Protein AF-0000000079036113 (afdb_homodimer)

Foldseek 3Di:
DDPDDDDDDDDDDDDDPVVVVVVVVQQPWDWDWDDFPNDTKIWTWGWDADPPQQKIKTWTDDMPCVVFFVTKIKMWTWDADPVGDIDIDIDMDTHTPDPPRDDVVRVSVVVVVVVVVVVVVVVVD/DDPDDDDDDDDDDDDDPVVVVVVVVQQPWDWDWDDFPNDTKIWTWGWDADPVQQKTKTWTDDMPCVVFFVTKIKMWTWDADPVRDIDIDIDMDTHTPDPPRDDVVRVSVVVVVVVVVVVVVVVVD

Solvent-accessible surface area (backbone atoms only — not comparable to full-atom values): 13406 Å² total; per-residue (Å²): 132,81,46,60,51,73,52,74,51,76,42,85,40,83,43,62,24,64,58,55,46,53,48,60,64,48,51,34,26,30,61,41,81,46,76,53,94,91,42,73,38,46,39,31,21,38,54,42,81,36,80,89,68,33,28,43,35,35,40,53,75,46,45,59,66,56,82,45,22,76,39,46,32,43,32,44,28,33,40,65,46,95,88,72,46,19,36,34,41,40,34,35,40,37,25,41,69,45,85,85,47,74,77,68,56,67,57,50,48,51,52,52,48,50,53,50,51,48,32,54,50,54,64,72,97,132,80,45,60,51,72,52,72,50,76,42,86,41,83,44,63,24,64,58,55,47,52,49,59,64,48,50,33,25,31,59,41,82,46,73,53,95,91,40,74,38,45,39,32,20,38,55,44,79,37,78,89,67,33,27,42,36,34,41,54,74,46,46,59,63,55,81,45,23,74,39,46,31,42,32,44,27,33,39,64,46,94,88,72,48,20,36,34,41,39,35,37,40,36,25,40,70,45,86,84,48,74,79,69,56,66,57,50,50,51,52,52,49,50,53,50,52,49,34,54,49,54,65,72,97

Sequence (250 aa):
MVLQGKVEAEVKITAPADKFYNLLKSQAYQIWNYAVEGEVGTFKEKVELDDVNKAIILKGLEGEVFQYYKSFKPIFQFTQTDDGRSIAKVSNEYEKLSEEVADPNKYLRLMTNIVKDLDAYFIKAMVLQGKVEAEVKITAPADKFYNLLKSQAYQIWNYAVEGEVGTFKEKVELDDVNKAIILKGLEGEVFQYYKSFKPIFQFTQTDDGRSIAKVSNEYEKLSEEVADPNKYLRLMTNIVKDLDAYFIKA

InterPro domains:
  IPR000916 Bet v I/Major latex protein [PF00407] (30-124)
  IPR000916 Bet v I/Major latex protein [SM01037] (2-125)
  IPR023393 START-like domain superfamily [G3DSA:3.30.530.20] (2-125)
  IPR052006 Major Latex-like [PTHR31338] (29-124)

Radius of gyration: 20.57 Å; Cα contacts (8 Å, |Δi|>4): 533; chains: 2; bounding box: 49×59×51 Å

pLDDT: mean 84.43, std 11.5, range [53.78, 97.38]

Secondary structure (DSSP, 8-state):
---EEEEEEEEEESS-HHHHHHHHHHT-EEEEEEEETTEEEEEEEEEEEETTTTEEEEEEEEEGGGGTEEEEEEEEEEEE-TTS-EEEEEEEEEEESSTTSPPSHHHHHHHHHHHHHHHHHHHH-/---EEEEEEEEEESS-HHHHHHHHHHT-EEEEEEEETTEEEEEEEEEEEETTTTEEEEEEEEEGGGGTEEEEEEEEEEEE-TTS-EEEEEEEEEEESSTTSPPSHHHHHHHHHHHHHHHHHHHH-

Organism: Rubus argutus (NCBI:txid59490)

Structure (mmCIF, N/CA/C/O backbone):
data_AF-0000000079036113-model_v1
#
loop_
_entity.id
_entity.type
_entity.pdbx_description
1 polymer 'Bet v I/Major latex protein domain-containing protein'
#
loop_
_atom_site.group_PDB
_atom_site.id
_atom_site.type_symbol
_atom_site.label_atom_id
_atom_site.label_alt_id
_atom_site.label_comp_id
_atom_site.label_asym_id
_atom_site.label_entity_id
_atom_site.label_seq_id
_atom_site.pdbx_PDB_ins_code
_atom_site.Cartn_x
_atom_site.Cartn_y
_atom_site.Cartn_z
_atom_site.occupancy
_atom_site.B_iso_or_equiv
_atom_site.auth_seq_id
_atom_site.auth_comp_id
_atom_site.auth_asym_id
_atom_site.auth_atom_id
_atom_site.pdbx_PDB_model_num
ATOM 1 N N . MET A 1 1 ? -12.016 24.656 22.5 1 61.34 1 MET A N 1
ATOM 2 C CA . MET A 1 1 ? -10.75 24.625 21.766 1 61.34 1 MET A CA 1
ATOM 3 C C . MET A 1 1 ? -10.828 23.656 20.594 1 61.34 1 MET A C 1
ATOM 5 O O . MET A 1 1 ? -11.664 22.75 20.594 1 61.34 1 MET A O 1
ATOM 9 N N . VAL A 1 2 ? -10.297 24.031 19.359 1 80.44 2 VAL A N 1
ATOM 10 C CA . VAL A 1 2 ? -10.594 23.328 18.109 1 80.44 2 VAL A CA 1
ATOM 11 C C . VAL A 1 2 ? -9.828 22 18.062 1 80.44 2 VAL A C 1
ATOM 13 O O . VAL A 1 2 ? -8.633 21.953 18.375 1 80.44 2 VAL A O 1
ATOM 16 N N . LEU A 1 3 ? -10.531 20.969 18.031 1 92.5 3 LEU A N 1
ATOM 17 C CA . LEU A 1 3 ? -9.992 19.609 18.047 1 92.5 3 LEU A CA 1
ATOM 18 C C . LEU A 1 3 ? -9.336 19.266 16.719 1 92.5 3 LEU A C 1
ATOM 20 O O . LEU A 1 3 ? -8.477 18.391 16.656 1 92.5 3 LEU A O 1
ATOM 24 N N . GLN A 1 4 ? -9.758 19.906 15.719 1 93.69 4 GLN A N 1
ATOM 25 C CA . GLN A 1 4 ? -9.172 19.656 14.406 1 93.69 4 GLN A CA 1
ATOM 26 C C . GLN A 1 4 ? -8.023 20.609 14.117 1 93.69 4 GLN A C 1
ATOM 28 O O . GLN A 1 4 ? -8.07 21.781 14.5 1 93.69 4 GLN A O 1
ATOM 33 N N . GLY A 1 5 ? -6.969 20.172 13.508 1 95.12 5 GLY A N 1
ATOM 34 C CA . GLY A 1 5 ? -5.84 21.031 13.164 1 95.12 5 GLY A CA 1
ATOM 35 C C . GLY A 1 5 ? -4.969 20.453 12.062 1 95.12 5 GLY A C 1
ATOM 36 O O . GLY A 1 5 ? -5.285 19.406 11.492 1 95.12 5 GLY A O 1
ATOM 37 N N . LYS A 1 6 ? -4.055 21.281 11.656 1 95.62 6 LYS A N 1
ATOM 38 C CA . LYS A 1 6 ? -3.051 20.906 10.664 1 95.62 6 LYS A CA 1
ATOM 39 C C . LYS A 1 6 ? -1.668 21.422 11.062 1 95.62 6 LYS A C 1
ATOM 4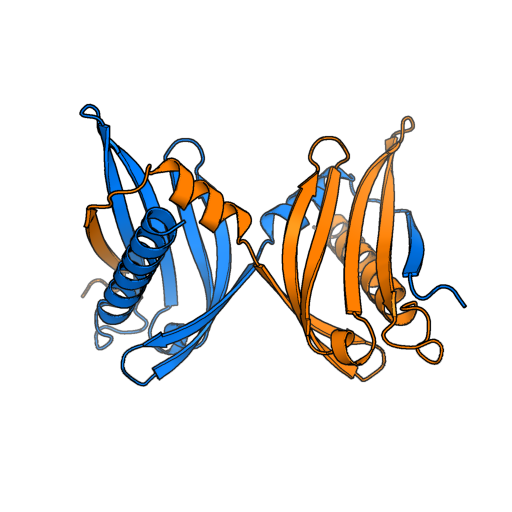1 O O . LYS A 1 6 ? -1.515 22.578 11.445 1 95.62 6 LYS A O 1
ATOM 46 N N . VAL A 1 7 ? -0.737 20.547 11.164 1 95.81 7 VAL A N 1
ATOM 47 C CA . VAL A 1 7 ? 0.662 20.938 11.312 1 95.81 7 VAL A CA 1
ATOM 48 C C . VAL A 1 7 ? 1.402 20.719 9.992 1 95.81 7 VAL A C 1
ATOM 50 O O . VAL A 1 7 ? 1.039 19.859 9.203 1 95.81 7 VAL A O 1
ATOM 53 N N . GLU A 1 8 ? 2.41 21.562 9.68 1 97.12 8 GLU A N 1
ATOM 54 C CA . GLU A 1 8 ? 3.094 21.469 8.391 1 97.12 8 GLU A CA 1
ATOM 55 C C . GLU A 1 8 ? 4.527 21.969 8.484 1 97.12 8 GLU A C 1
ATOM 57 O O . GLU A 1 8 ? 4.879 22.688 9.422 1 97.12 8 GLU A O 1
ATOM 62 N N . ALA A 1 9 ? 5.371 21.531 7.648 1 95.38 9 ALA A N 1
ATOM 63 C CA . ALA A 1 9 ? 6.762 21.953 7.5 1 95.38 9 ALA A CA 1
ATOM 64 C C . ALA A 1 9 ? 7.219 21.828 6.047 1 95.38 9 ALA A C 1
ATOM 66 O O . ALA A 1 9 ? 6.617 21.094 5.262 1 95.38 9 ALA A O 1
ATOM 67 N N . GLU A 1 10 ? 8.117 22.609 5.676 1 95.69 10 GLU A N 1
ATOM 68 C CA . GLU A 1 10 ? 8.766 22.531 4.367 1 95.69 10 GLU A CA 1
ATOM 69 C C . GLU A 1 10 ? 10.219 22.094 4.496 1 95.69 10 GLU A C 1
ATOM 71 O O . GLU A 1 10 ? 10.93 22.547 5.402 1 95.69 10 GLU A O 1
ATOM 76 N N . VAL A 1 11 ? 10.578 21.156 3.67 1 93.44 11 VAL A N 1
ATOM 77 C CA . VAL A 1 11 ? 11.945 20.641 3.662 1 93.44 11 VAL A CA 1
ATOM 78 C C . VAL A 1 11 ? 12.594 20.906 2.303 1 93.44 11 VAL A C 1
ATOM 80 O O . VAL A 1 11 ? 12.055 20.516 1.267 1 93.44 11 VAL A O 1
ATOM 83 N N . LYS A 1 12 ? 13.688 21.625 2.346 1 92.62 12 LYS A N 1
ATOM 84 C CA . LYS A 1 12 ? 14.461 21.75 1.113 1 92.62 12 LYS A CA 1
ATOM 85 C C . LYS A 1 12 ? 15.195 20.438 0.794 1 92.62 12 LYS A C 1
ATOM 87 O O . LYS A 1 12 ? 15.859 19.875 1.66 1 92.62 12 LYS A O 1
ATOM 92 N N . ILE A 1 13 ? 15 19.984 -0.409 1 93.25 13 ILE A N 1
ATOM 93 C CA . ILE A 1 13 ? 15.625 18.719 -0.799 1 93.25 13 ILE A CA 1
ATOM 94 C C . ILE A 1 13 ? 16.531 18.953 -2.004 1 93.25 13 ILE A C 1
ATOM 96 O O . ILE A 1 13 ? 16.344 19.906 -2.766 1 93.25 13 ILE A O 1
ATOM 100 N N . THR A 1 14 ? 17.516 18.141 -2.166 1 91.56 14 THR A N 1
ATOM 101 C CA . THR A 1 14 ? 18.531 18.281 -3.205 1 91.56 14 THR A CA 1
ATOM 102 C C . THR A 1 14 ? 18.172 17.422 -4.418 1 91.56 14 THR A C 1
ATOM 104 O O . THR A 1 14 ? 18.359 17.859 -5.559 1 91.56 14 THR A O 1
ATOM 107 N N . ALA A 1 15 ? 17.703 16.25 -4.207 1 87.44 15 ALA A N 1
ATOM 108 C CA . ALA A 1 15 ? 17.328 15.352 -5.297 1 87.44 15 ALA A CA 1
ATOM 109 C C . ALA A 1 15 ? 16.062 15.859 -6 1 87.44 15 ALA A C 1
ATOM 111 O O . ALA A 1 15 ? 15.281 16.609 -5.422 1 87.44 15 ALA A O 1
ATOM 112 N N . PRO A 1 16 ? 15.852 15.508 -7.238 1 91.12 16 PRO A N 1
ATOM 113 C CA . PRO A 1 16 ? 14.633 15.914 -7.949 1 91.12 16 PRO A CA 1
ATOM 114 C C . PRO A 1 16 ? 13.359 15.453 -7.246 1 91.12 16 PRO A C 1
ATOM 116 O O . PRO A 1 16 ? 13.281 14.312 -6.789 1 91.12 16 PRO A O 1
ATOM 119 N N . ALA A 1 17 ? 12.375 16.344 -7.207 1 91.31 17 ALA A N 1
ATOM 120 C CA . ALA A 1 17 ? 11.117 16.078 -6.504 1 91.31 17 ALA A CA 1
ATOM 121 C C . ALA A 1 17 ? 10.445 14.812 -7.016 1 91.31 17 ALA A C 1
ATOM 123 O O . ALA A 1 17 ? 9.875 14.055 -6.234 1 91.31 17 ALA A O 1
ATOM 124 N N . ASP A 1 18 ? 10.578 14.516 -8.25 1 86.88 18 ASP A N 1
ATOM 125 C CA . ASP A 1 18 ? 9.906 13.375 -8.867 1 86.88 18 ASP A CA 1
ATOM 126 C C . ASP A 1 18 ? 10.422 12.055 -8.297 1 86.88 18 ASP A C 1
ATOM 128 O O . ASP A 1 18 ? 9.688 11.07 -8.242 1 86.88 18 ASP A O 1
ATOM 132 N N . LYS A 1 19 ? 11.617 12.008 -7.906 1 82.62 19 LYS A N 1
ATOM 133 C CA . LYS A 1 19 ? 12.188 10.789 -7.344 1 82.62 19 LYS A CA 1
ATOM 134 C C . LYS A 1 19 ? 11.477 10.398 -6.051 1 82.62 19 LYS A C 1
ATOM 136 O O . LYS A 1 19 ? 11.211 9.219 -5.816 1 82.62 19 LYS A O 1
ATOM 141 N N . PHE A 1 20 ? 11.211 11.414 -5.25 1 85.5 20 PHE A N 1
ATOM 142 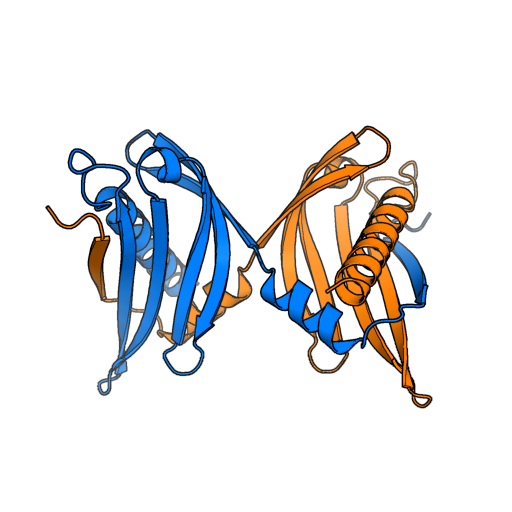C CA . PHE A 1 20 ? 10.547 11.172 -3.977 1 85.5 20 PHE A CA 1
ATOM 143 C C . PHE A 1 20 ? 9.125 10.672 -4.195 1 85.5 20 PHE A C 1
ATOM 145 O O . PHE A 1 20 ? 8.727 9.656 -3.619 1 85.5 20 PHE A O 1
ATOM 152 N N . TYR A 1 21 ? 8.398 11.359 -5.008 1 85.81 21 TYR A N 1
ATOM 153 C CA . TYR A 1 21 ? 7.012 10.992 -5.281 1 85.81 21 TYR A CA 1
ATOM 154 C C . TYR A 1 21 ? 6.914 9.578 -5.832 1 85.81 21 TYR A C 1
ATOM 156 O O . TYR A 1 21 ? 6.094 8.781 -5.371 1 85.81 21 TYR A O 1
ATOM 164 N N . ASN A 1 22 ? 7.773 9.297 -6.762 1 76.5 22 ASN A N 1
ATOM 165 C CA . ASN A 1 22 ? 7.746 7.988 -7.402 1 76.5 22 ASN A CA 1
ATOM 166 C C . ASN A 1 22 ? 8.109 6.875 -6.426 1 76.5 22 ASN A C 1
ATOM 168 O O . ASN A 1 22 ? 7.52 5.789 -6.465 1 76.5 22 ASN A O 1
ATOM 172 N N . LEU A 1 23 ? 9.039 7.152 -5.586 1 73.75 23 LEU A N 1
ATOM 173 C CA . LEU A 1 23 ? 9.438 6.148 -4.605 1 73.75 23 LEU A CA 1
ATOM 174 C C . LEU A 1 23 ? 8.305 5.859 -3.625 1 73.75 23 LEU A C 1
ATOM 176 O O . LEU A 1 23 ? 7.984 4.699 -3.369 1 73.75 23 LEU A O 1
ATOM 180 N N . LEU A 1 24 ? 7.719 6.91 -3.031 1 74.62 24 LEU A N 1
ATOM 181 C CA . LEU A 1 24 ? 6.719 6.723 -1.982 1 74.62 24 LEU A CA 1
ATOM 182 C C . LEU A 1 24 ? 5.43 6.152 -2.557 1 74.62 24 LEU A C 1
ATOM 184 O O . LEU A 1 24 ? 4.73 5.391 -1.884 1 74.62 24 LEU A O 1
ATOM 188 N N . LYS A 1 25 ? 5.207 6.543 -3.785 1 70.69 25 LYS A N 1
ATOM 189 C CA . LYS A 1 25 ? 4.008 6 -4.418 1 70.69 25 LYS A CA 1
ATOM 190 C C . LYS A 1 25 ? 4.164 4.508 -4.699 1 70.69 25 LYS A C 1
ATOM 192 O O . LYS A 1 25 ? 3.186 3.758 -4.656 1 70.69 25 LYS A O 1
ATOM 197 N N . SER A 1 26 ? 5.383 4.16 -5.082 1 60.75 26 SER A N 1
ATOM 198 C CA . SER A 1 26 ? 5.656 2.766 -5.414 1 60.75 26 SER A CA 1
ATOM 199 C C . SER A 1 26 ? 5.766 1.907 -4.16 1 60.75 26 SER A C 1
ATOM 201 O O . SER A 1 26 ? 5.688 0.679 -4.234 1 60.75 26 SER A O 1
ATOM 203 N N . GLN A 1 27 ? 6.137 2.646 -3.129 1 56.09 27 GLN A N 1
ATOM 204 C CA . GLN A 1 27 ? 6.363 1.925 -1.881 1 56.09 27 GLN A CA 1
ATOM 205 C C . GLN A 1 27 ? 5.043 1.514 -1.234 1 56.09 27 GLN A C 1
ATOM 207 O O . GLN A 1 27 ? 5.031 0.937 -0.145 1 56.09 27 GLN A O 1
ATOM 212 N N . ALA A 1 28 ? 4.141 1.711 -2 1 55.12 28 ALA A N 1
ATOM 213 C CA . ALA A 1 28 ? 2.947 1.25 -1.291 1 55.12 28 ALA A CA 1
ATOM 214 C C . ALA A 1 28 ? 3.078 -0.217 -0.894 1 55.12 28 ALA A C 1
ATOM 216 O O . ALA A 1 28 ? 3.48 -1.054 -1.706 1 55.12 28 ALA A O 1
ATOM 217 N N . TYR A 1 29 ? 3.609 -0.392 0.283 1 58.06 29 TYR A N 1
ATOM 218 C CA . TYR A 1 29 ? 3.633 -1.707 0.914 1 58.06 29 TYR A CA 1
ATOM 219 C C . TYR A 1 29 ? 2.293 -2.023 1.566 1 58.06 29 TYR A C 1
ATOM 221 O O . TYR A 1 29 ? 1.523 -1.115 1.893 1 58.06 29 TYR A O 1
ATOM 229 N N . GLN A 1 30 ? 1.869 -3.084 1.188 1 59.97 30 GLN A N 1
ATOM 230 C CA . GLN A 1 30 ? 0.698 -3.557 1.92 1 59.97 30 GLN A CA 1
ATOM 231 C C . GLN A 1 30 ? 1.078 -4.645 2.922 1 59.97 30 GLN A C 1
ATOM 233 O O . GLN A 1 30 ? 1.962 -5.461 2.654 1 59.97 30 GLN A O 1
ATOM 238 N N . ILE A 1 31 ? 0.746 -4.445 4.152 1 54.06 31 ILE A N 1
ATOM 239 C CA . ILE A 1 31 ? 0.895 -5.504 5.145 1 54.06 31 ILE A CA 1
ATOM 240 C C . ILE A 1 31 ? -0.442 -6.215 5.344 1 54.06 31 ILE A C 1
ATOM 242 O O . ILE A 1 31 ? -1.476 -5.57 5.523 1 54.06 31 ILE A O 1
ATOM 246 N N . TRP A 1 32 ? -0.421 -7.523 5.062 1 62.53 32 TRP A N 1
ATOM 247 C CA . TRP A 1 32 ? -1.598 -8.367 5.246 1 62.53 32 TRP A CA 1
ATOM 248 C C . TRP A 1 32 ? -1.426 -9.289 6.449 1 62.53 32 TRP A C 1
ATOM 250 O O . TRP A 1 32 ? -0.357 -9.867 6.645 1 62.53 32 TRP A O 1
ATOM 260 N N . ASN A 1 33 ? -2.455 -9.148 7.348 1 60.69 33 ASN A N 1
ATOM 261 C CA . ASN A 1 33 ? -2.584 -10.227 8.32 1 60.69 33 ASN A CA 1
ATOM 262 C C . ASN A 1 33 ? -3.484 -11.344 7.805 1 60.69 33 ASN A C 1
ATOM 264 O O . ASN A 1 33 ? -4.535 -11.078 7.215 1 60.69 33 ASN A O 1
ATOM 268 N N . TYR A 1 34 ? -2.885 -12.57 7.863 1 64.44 34 TYR A N 1
ATOM 269 C CA . TYR A 1 34 ? -3.715 -13.648 7.336 1 64.44 34 TYR A CA 1
ATOM 270 C C . TYR A 1 34 ? -3.732 -14.844 8.281 1 64.44 34 TYR A C 1
ATOM 272 O O . TYR A 1 34 ? -2.881 -14.945 9.172 1 64.44 34 TYR A O 1
ATOM 280 N N . ALA A 1 35 ? -4.832 -15.547 8.25 1 65.75 35 ALA A N 1
ATOM 281 C CA . ALA A 1 35 ? -4.965 -16.859 8.867 1 65.75 35 ALA A CA 1
ATOM 282 C C . ALA A 1 35 ? -5.238 -17.938 7.816 1 65.75 35 ALA A C 1
ATOM 284 O O . ALA A 1 35 ? -6.203 -17.844 7.059 1 65.75 35 ALA A O 1
ATOM 285 N N . VAL A 1 36 ? -4.188 -18.812 7.605 1 68 36 VAL A N 1
ATOM 286 C CA . VAL A 1 36 ? -4.352 -19.875 6.617 1 68 36 VAL A CA 1
ATOM 287 C C . VAL A 1 36 ? -4.168 -21.234 7.289 1 68 36 VAL A C 1
ATOM 289 O O . VAL A 1 36 ? -3.094 -21.531 7.816 1 68 36 VAL A O 1
ATOM 292 N N . GLU A 1 37 ? -5.316 -21.922 7.219 1 71.56 37 GLU A N 1
ATOM 293 C CA . GLU A 1 37 ? -5.285 -23.297 7.727 1 71.56 37 GLU A CA 1
ATOM 294 C C . GLU A 1 37 ? -4.613 -23.359 9.094 1 71.56 37 GLU A C 1
ATOM 296 O O . GLU A 1 37 ? -3.713 -24.172 9.312 1 71.56 37 GLU A O 1
ATOM 301 N N . GLY A 1 38 ? -5.031 -22.484 10.07 1 62.53 38 GLY A N 1
ATOM 302 C CA . GLY A 1 38 ? -4.605 -22.516 11.461 1 62.53 38 GLY A CA 1
ATOM 303 C C . GLY A 1 38 ? -3.328 -21.734 11.703 1 62.53 38 GLY A C 1
ATOM 304 O O . GLY A 1 38 ? -2.904 -21.562 12.852 1 62.53 38 GLY A O 1
ATOM 305 N N . GLU A 1 39 ? -2.619 -21.281 10.547 1 65.69 39 GLU A N 1
ATOM 306 C CA . GLU A 1 39 ? -1.402 -20.484 10.672 1 65.69 39 GLU A CA 1
ATOM 307 C C . GLU A 1 39 ? -1.687 -19 10.461 1 65.69 39 GLU A C 1
ATOM 309 O O . GLU A 1 39 ? -2.361 -18.625 9.5 1 65.69 39 GLU A O 1
ATOM 314 N N . VAL A 1 40 ? -1.328 -18.297 11.531 1 66.38 40 VAL A N 1
ATOM 315 C CA . VAL A 1 40 ? -1.456 -16.844 11.422 1 66.38 40 VAL A CA 1
ATOM 316 C C . VAL A 1 40 ? -0.119 -16.25 11 1 66.38 40 VAL A C 1
ATOM 318 O O . VAL A 1 40 ? 0.94 -16.688 11.445 1 66.38 40 VAL A O 1
ATOM 321 N N . GLY A 1 41 ? -0.21 -15.43 9.977 1 67.69 41 GLY A N 1
ATOM 322 C CA . GLY A 1 41 ? 1.021 -14.805 9.531 1 67.69 41 GLY A CA 1
ATOM 323 C C . GLY A 1 41 ? 0.818 -13.391 9.023 1 67.69 41 GLY A C 1
ATOM 324 O O . GLY A 1 41 ? -0.311 -12.891 8.984 1 67.69 41 GLY A O 1
ATOM 325 N N . THR A 1 42 ? 1.951 -12.781 8.961 1 72.19 42 THR A N 1
ATOM 326 C CA . THR A 1 42 ? 1.993 -11.445 8.367 1 72.19 42 THR A CA 1
ATOM 327 C C . THR A 1 42 ? 2.729 -11.477 7.031 1 72.19 42 THR A C 1
ATOM 329 O O . THR A 1 42 ? 3.582 -12.336 6.805 1 72.19 42 THR A O 1
ATOM 332 N N . PHE A 1 43 ? 2.178 -10.766 6.074 1 79 43 PHE A N 1
ATOM 333 C CA . PHE A 1 43 ? 2.787 -10.68 4.754 1 79 43 PHE A CA 1
ATOM 334 C C . PHE A 1 43 ? 2.949 -9.227 4.324 1 79 43 PHE A C 1
ATOM 336 O O . PHE A 1 43 ? 1.969 -8.484 4.25 1 79 43 PHE A O 1
ATOM 343 N N . LYS A 1 44 ? 4.215 -8.82 4.25 1 73.06 44 LYS A N 1
ATOM 344 C CA . LYS A 1 44 ? 4.562 -7.492 3.744 1 73.06 44 LYS A CA 1
ATOM 345 C C . LYS A 1 44 ? 4.953 -7.551 2.27 1 73.06 44 LYS A C 1
ATOM 347 O O . LYS A 1 44 ? 5.797 -8.359 1.878 1 73.06 44 LYS A O 1
ATOM 352 N N . GLU A 1 45 ? 4.199 -6.762 1.518 1 77.19 45 GLU A N 1
ATOM 353 C CA . GLU A 1 45 ? 4.41 -6.871 0.077 1 77.19 45 GLU A CA 1
ATOM 354 C C . GLU A 1 45 ? 4.523 -5.492 -0.57 1 77.19 45 GLU A C 1
ATOM 356 O O . GLU A 1 45 ? 3.986 -4.512 -0.05 1 77.19 45 GLU A O 1
ATOM 361 N N . LYS A 1 46 ? 5.277 -5.465 -1.614 1 77.06 46 LYS A N 1
ATOM 362 C CA . LYS A 1 46 ? 5.281 -4.332 -2.535 1 77.06 46 LYS A CA 1
ATOM 363 C C . LYS A 1 46 ? 4.215 -4.5 -3.615 1 77.06 46 LYS A C 1
ATOM 365 O O . LYS A 1 46 ? 4.113 -5.562 -4.234 1 77.06 46 LYS A O 1
ATOM 370 N N . VAL A 1 47 ? 3.41 -3.518 -3.787 1 77.56 47 VAL A N 1
ATOM 371 C CA . VAL A 1 47 ? 2.33 -3.594 -4.766 1 77.56 47 VAL A CA 1
ATOM 372 C C . VAL A 1 47 ? 2.797 -3.023 -6.102 1 77.56 47 VAL A C 1
ATOM 374 O O . VAL A 1 47 ? 3.338 -1.916 -6.152 1 77.56 47 VAL A O 1
ATOM 377 N N . GLU A 1 48 ? 2.746 -3.891 -7.105 1 80.06 48 GLU A N 1
ATOM 378 C CA . GLU A 1 48 ? 2.965 -3.477 -8.492 1 80.06 48 GLU A CA 1
ATOM 379 C C . GLU A 1 48 ? 1.68 -3.58 -9.305 1 80.06 48 GLU A C 1
ATOM 381 O O . GLU A 1 48 ? 1.031 -4.629 -9.32 1 80.06 48 GLU A O 1
ATOM 386 N N . LEU A 1 49 ? 1.329 -2.457 -9.953 1 79.88 49 LEU A N 1
ATOM 387 C CA . LEU A 1 49 ? 0.079 -2.426 -10.711 1 79.88 49 LEU A CA 1
ATOM 388 C C . LEU A 1 49 ? 0.341 -2.555 -12.203 1 79.88 49 LEU A C 1
ATOM 390 O O . LEU A 1 49 ? 1.273 -1.941 -12.727 1 79.88 49 LEU A O 1
ATOM 394 N N . ASP A 1 50 ? -0.35 -3.463 -12.898 1 84.94 50 ASP A N 1
ATOM 395 C CA . ASP A 1 50 ? -0.393 -3.596 -14.352 1 84.94 50 ASP A CA 1
ATOM 396 C C . ASP A 1 50 ? -1.742 -3.143 -14.906 1 84.94 50 ASP A C 1
ATOM 398 O O . ASP A 1 50 ? -2.656 -3.955 -15.062 1 84.94 50 ASP A O 1
ATOM 402 N N . ASP A 1 51 ? -1.856 -1.91 -15.172 1 79.88 51 ASP A N 1
ATOM 403 C CA . ASP A 1 51 ? -3.119 -1.297 -15.578 1 79.88 51 ASP A CA 1
ATOM 404 C C . ASP A 1 51 ? -3.602 -1.861 -16.906 1 79.88 51 ASP A C 1
ATOM 406 O O . ASP A 1 51 ?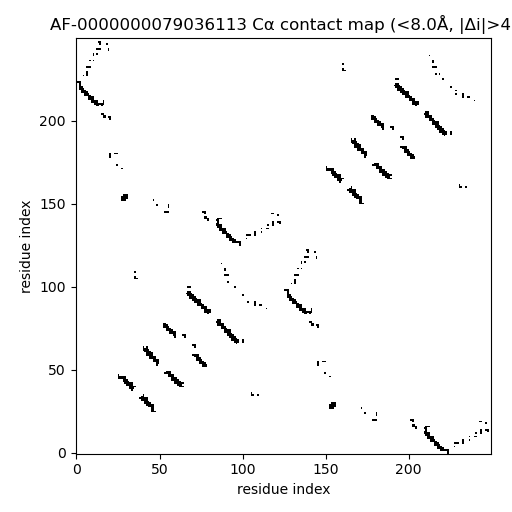 -4.805 -1.893 -17.172 1 79.88 51 ASP A O 1
ATOM 410 N N . VAL A 1 52 ? -2.631 -2.221 -17.719 1 83.25 52 VAL A N 1
ATOM 411 C CA . VAL A 1 52 ? -2.982 -2.723 -19.047 1 83.25 52 VAL A CA 1
ATOM 412 C C . VAL A 1 52 ? -3.674 -4.078 -18.906 1 83.25 52 VAL A C 1
ATOM 414 O O . VAL A 1 52 ? -4.719 -4.312 -19.531 1 83.25 52 VAL A O 1
ATOM 417 N N . ASN A 1 53 ? -3.197 -4.949 -18.031 1 89.25 53 ASN A N 1
ATOM 418 C CA . ASN A 1 53 ? -3.74 -6.297 -17.891 1 89.25 53 ASN A CA 1
ATOM 419 C C . ASN A 1 53 ? -4.629 -6.414 -16.656 1 89.25 53 ASN A C 1
ATOM 421 O O . ASN A 1 53 ? -5.102 -7.504 -16.328 1 89.25 53 ASN A O 1
ATOM 425 N N . LYS A 1 54 ? -4.836 -5.324 -15.992 1 88.56 54 LYS A N 1
ATOM 426 C CA . LYS A 1 54 ? -5.66 -5.266 -14.789 1 88.56 54 LYS A CA 1
ATOM 427 C C . LYS A 1 54 ? -5.203 -6.289 -13.758 1 88.56 54 LYS A C 1
ATOM 429 O O . LYS A 1 54 ? -6.016 -7.051 -13.227 1 88.56 54 LYS A O 1
ATOM 434 N N . ALA A 1 55 ? -3.932 -6.27 -13.594 1 90.5 55 ALA A N 1
ATOM 435 C CA . ALA A 1 55 ? -3.33 -7.195 -12.633 1 90.5 55 ALA A CA 1
ATOM 436 C C . ALA A 1 55 ? -2.68 -6.441 -11.477 1 90.5 55 ALA A C 1
ATOM 438 O O . ALA A 1 55 ? -2.135 -5.352 -11.664 1 90.5 55 ALA A O 1
ATOM 439 N N . ILE A 1 56 ? -2.871 -7.004 -10.312 1 87.12 56 ILE A N 1
ATOM 440 C CA . ILE A 1 56 ? -2.176 -6.562 -9.102 1 87.12 56 ILE A CA 1
ATOM 441 C C . ILE A 1 56 ? -1.118 -7.594 -8.711 1 87.12 56 ILE A C 1
ATOM 443 O O . ILE A 1 56 ? -1.438 -8.758 -8.461 1 87.12 56 ILE A O 1
ATOM 447 N N . ILE A 1 57 ? 0.095 -7.152 -8.758 1 88.81 57 ILE A N 1
ATOM 448 C CA . ILE A 1 57 ? 1.217 -8.023 -8.43 1 88.81 57 ILE A CA 1
ATOM 449 C C . ILE A 1 57 ? 1.751 -7.668 -7.043 1 88.81 57 ILE A C 1
ATOM 451 O O . ILE A 1 57 ? 2.156 -6.527 -6.801 1 88.81 57 ILE A O 1
ATOM 455 N N . LEU A 1 58 ? 1.677 -8.617 -6.18 1 86.81 58 LEU A N 1
ATOM 456 C CA . LEU A 1 58 ? 2.111 -8.438 -4.797 1 86.81 58 LEU A CA 1
ATOM 457 C C . LEU A 1 58 ? 3.436 -9.148 -4.543 1 86.81 58 LEU A C 1
ATOM 459 O O . LEU A 1 58 ? 3.455 -10.344 -4.242 1 86.81 58 LEU A O 1
ATOM 463 N N . LYS A 1 59 ? 4.473 -8.352 -4.664 1 87.38 59 LYS A N 1
ATOM 464 C CA . LYS A 1 59 ? 5.785 -8.938 -4.418 1 87.38 59 LYS A CA 1
ATOM 465 C C . LYS A 1 59 ? 6.09 -8.992 -2.922 1 87.38 59 LYS A C 1
ATOM 467 O O . LYS A 1 59 ? 6.277 -7.953 -2.283 1 87.38 59 LYS A O 1
ATOM 472 N N . GLY A 1 60 ? 6.184 -10.25 -2.475 1 87.31 60 GLY A N 1
ATOM 473 C CA . GLY A 1 60 ? 6.43 -10.422 -1.053 1 87.31 60 GLY A CA 1
ATOM 474 C C . GLY A 1 60 ? 7.816 -9.969 -0.631 1 87.31 60 GLY A C 1
ATOM 475 O O . GLY A 1 60 ? 8.797 -10.227 -1.327 1 87.31 60 GLY A O 1
ATOM 476 N N . LEU A 1 61 ? 7.828 -9.266 0.528 1 81.62 61 LEU A N 1
ATOM 477 C CA . LEU A 1 61 ? 9.086 -8.766 1.072 1 81.62 61 LEU A CA 1
ATOM 478 C C . LEU A 1 61 ? 9.414 -9.445 2.398 1 81.62 61 LEU A C 1
ATOM 480 O O . LEU A 1 61 ? 10.562 -9.805 2.65 1 81.62 61 LEU A O 1
ATOM 484 N N . GLU A 1 62 ? 8.414 -9.539 3.24 1 80.88 62 GLU A N 1
ATOM 485 C CA . GLU A 1 62 ? 8.555 -10.117 4.574 1 80.88 62 GLU A CA 1
ATOM 486 C C . GLU A 1 62 ? 7.301 -10.883 4.984 1 80.88 62 GLU A C 1
ATOM 488 O O . GLU A 1 62 ? 6.211 -10.609 4.477 1 80.88 62 GLU A O 1
ATOM 493 N N . GLY A 1 63 ? 7.52 -11.875 5.887 1 81 63 GLY A N 1
ATOM 494 C CA . GLY A 1 63 ? 6.391 -12.625 6.414 1 81 63 GLY A CA 1
ATOM 495 C C . GLY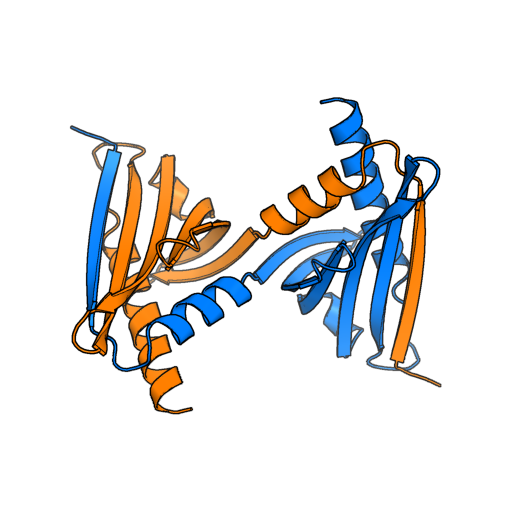 A 1 63 ? 6.73 -14.07 6.727 1 81 63 GLY A C 1
ATOM 496 O O . GLY A 1 63 ? 7.805 -14.555 6.363 1 81 63 GLY A O 1
ATOM 497 N N . GLU A 1 64 ? 5.789 -14.727 7.277 1 80.56 64 GLU A N 1
ATOM 498 C CA . GLU A 1 64 ? 5.988 -16.109 7.699 1 80.56 64 GLU A CA 1
ATOM 499 C C . GLU A 1 64 ? 6.184 -17.031 6.5 1 80.56 64 GLU A C 1
ATOM 501 O O . GLU A 1 64 ? 6.836 -18.062 6.609 1 80.56 64 GLU A O 1
ATOM 506 N N . VAL A 1 65 ? 5.766 -16.719 5.379 1 89 65 VAL A N 1
ATOM 507 C CA . VAL A 1 65 ? 5.836 -17.562 4.191 1 89 65 VAL A CA 1
ATOM 508 C C . VAL A 1 65 ? 7.293 -17.781 3.793 1 89 65 VAL A C 1
ATOM 510 O O . VAL A 1 65 ? 7.633 -18.781 3.166 1 89 65 VAL A O 1
ATOM 513 N N . PHE A 1 66 ? 8.148 -16.938 4.203 1 90.88 66 PHE A N 1
ATOM 514 C CA . PHE A 1 66 ? 9.531 -17 3.744 1 90.88 66 PHE A CA 1
ATOM 515 C C . PHE A 1 66 ? 10.352 -17.969 4.59 1 90.88 66 PHE A C 1
ATOM 517 O O . PHE A 1 66 ? 11.539 -18.156 4.34 1 90.88 66 PHE A O 1
ATOM 524 N N . GLN A 1 67 ? 9.68 -18.516 5.555 1 90.38 67 GLN A N 1
ATOM 525 C CA . GLN A 1 67 ? 10.273 -19.688 6.199 1 90.38 67 GLN A CA 1
ATOM 526 C C . GLN A 1 67 ? 10.305 -20.875 5.25 1 90.38 67 GLN A C 1
ATOM 528 O O . GLN A 1 67 ? 11.078 -21.828 5.453 1 90.38 67 GLN A O 1
ATOM 533 N N . TYR A 1 68 ? 9.469 -20.797 4.188 1 93.06 68 TYR A N 1
ATOM 534 C CA . TYR A 1 68 ? 9.32 -21.922 3.277 1 93.06 68 TYR A CA 1
ATOM 535 C C . TYR A 1 68 ? 9.734 -21.547 1.861 1 93.06 68 TYR A C 1
ATOM 537 O O . TYR A 1 68 ? 10.148 -22.406 1.078 1 93.06 68 TYR A O 1
ATOM 545 N N . TYR A 1 69 ? 9.68 -20.312 1.555 1 95.75 69 TYR A N 1
ATOM 546 C CA . TYR A 1 69 ? 9.891 -19.875 0.177 1 95.75 69 TYR A CA 1
ATOM 547 C C . TYR A 1 69 ? 10.93 -18.766 0.105 1 95.75 69 TYR A C 1
ATOM 549 O O . TYR A 1 69 ? 10.953 -17.875 0.953 1 95.75 69 TYR A O 1
ATOM 557 N N . LYS A 1 70 ? 11.773 -18.781 -0.89 1 95.5 70 LYS A N 1
ATOM 558 C CA . LYS A 1 70 ? 12.75 -17.734 -1.164 1 95.5 70 LYS A CA 1
ATOM 559 C C . LYS A 1 70 ? 12.07 -16.484 -1.738 1 95.5 70 LYS A C 1
ATOM 561 O O . LYS A 1 70 ? 12.445 -15.367 -1.401 1 95.5 70 LYS A O 1
ATOM 566 N N . SER A 1 71 ? 11.156 -16.766 -2.578 1 95.12 71 SER A N 1
ATOM 567 C CA . SER A 1 71 ? 10.352 -15.711 -3.174 1 95.12 71 SER A CA 1
ATOM 568 C C . SER A 1 71 ? 8.875 -16.094 -3.211 1 95.12 71 SER A C 1
ATOM 570 O O . SER A 1 71 ? 8.539 -17.281 -3.275 1 95.12 71 SER A O 1
ATOM 572 N N . PHE A 1 72 ? 8.094 -15.172 -3.111 1 94.38 72 PHE A N 1
ATOM 573 C CA . PHE A 1 72 ? 6.645 -15.336 -3.045 1 94.38 72 PHE A CA 1
ATOM 574 C C . PHE A 1 72 ? 5.934 -14.133 -3.66 1 94.38 72 PHE A C 1
ATOM 576 O O . PHE A 1 72 ? 6.082 -13.008 -3.184 1 94.38 72 PHE A O 1
ATOM 583 N N . LYS A 1 73 ? 5.117 -14.438 -4.723 1 95.31 73 LYS A N 1
ATOM 584 C CA . LYS A 1 73 ? 4.566 -13.352 -5.527 1 95.31 73 LYS A CA 1
ATOM 585 C C . LYS A 1 73 ? 3.117 -13.625 -5.91 1 95.31 73 LYS A C 1
ATOM 587 O O . LYS A 1 73 ? 2.846 -14.109 -7.012 1 95.31 73 LYS A O 1
ATOM 592 N N . PRO A 1 74 ? 2.168 -13.305 -5.016 1 94.12 74 PRO A N 1
ATOM 593 C CA . PRO A 1 74 ? 0.749 -13.383 -5.375 1 94.12 74 PRO A CA 1
ATOM 594 C C . PRO A 1 74 ? 0.368 -12.406 -6.488 1 94.12 74 PRO A C 1
ATOM 596 O O . PRO A 1 74 ? 0.89 -11.289 -6.543 1 94.12 74 PRO A O 1
ATOM 599 N N . ILE A 1 75 ? -0.529 -12.844 -7.355 1 94.75 75 ILE A N 1
ATOM 600 C CA . ILE A 1 75 ? -1.009 -12.031 -8.469 1 94.75 75 ILE A CA 1
ATOM 601 C C . ILE A 1 75 ? -2.527 -12.148 -8.57 1 94.75 75 ILE A C 1
ATOM 603 O O . ILE A 1 75 ? -3.074 -13.25 -8.57 1 94.75 75 ILE A O 1
ATOM 607 N N . PHE A 1 76 ? -3.209 -11.055 -8.594 1 93.19 76 PHE A N 1
ATOM 608 C CA . PHE A 1 76 ? -4.629 -10.977 -8.914 1 93.19 76 PHE A CA 1
ATOM 609 C C . PHE A 1 76 ? -4.848 -10.312 -10.266 1 93.19 76 PHE A C 1
ATOM 611 O O . PHE A 1 76 ? -4.289 -9.242 -10.531 1 93.19 76 PHE A O 1
ATOM 618 N N . GLN A 1 77 ? -5.527 -10.93 -11.094 1 96.31 77 GLN A N 1
ATOM 619 C CA . GLN A 1 77 ? -5.887 -10.352 -12.383 1 96.31 77 GLN A CA 1
ATOM 620 C C . GLN A 1 77 ? -7.395 -10.414 -12.617 1 96.31 77 GLN A C 1
ATOM 622 O O . GLN A 1 77 ? -8.008 -11.469 -12.453 1 96.31 77 GLN A O 1
ATOM 627 N N . PHE A 1 78 ? -7.949 -9.328 -12.969 1 94 78 PHE A N 1
ATOM 628 C CA . PHE A 1 78 ? -9.391 -9.25 -13.188 1 94 78 PHE A CA 1
ATOM 629 C C . PHE A 1 78 ? -9.695 -8.828 -14.617 1 94 78 PHE A C 1
ATOM 631 O O . PHE A 1 78 ? -9.281 -7.754 -15.055 1 94 78 PHE A O 1
ATOM 638 N N . THR A 1 79 ? -10.375 -9.664 -15.266 1 92.94 79 THR A N 1
ATOM 639 C CA . THR A 1 79 ? -10.648 -9.375 -16.672 1 92.94 79 THR A CA 1
ATOM 640 C C . THR A 1 79 ? -12.125 -9.586 -16.984 1 92.94 79 THR A C 1
ATOM 642 O O . THR A 1 79 ? -12.812 -10.344 -16.312 1 92.94 79 THR A O 1
ATOM 645 N N . GLN A 1 80 ? -12.523 -8.789 -17.844 1 91.31 80 GLN A N 1
ATOM 646 C CA . GLN A 1 80 ? -13.852 -8.969 -18.422 1 91.31 80 GLN A CA 1
ATOM 647 C C . GLN A 1 80 ? -13.781 -9.648 -19.781 1 91.31 80 GLN A C 1
ATOM 649 O O . GLN A 1 80 ? -13.023 -9.219 -20.656 1 91.31 80 GLN A O 1
ATOM 654 N N . THR A 1 81 ? -14.508 -10.734 -19.891 1 86.62 81 THR A N 1
ATOM 655 C CA . THR A 1 81 ? -14.516 -11.438 -21.172 1 86.62 81 THR A CA 1
ATOM 656 C C . THR A 1 81 ? -15.391 -10.711 -22.188 1 86.62 81 THR A C 1
ATOM 658 O O . THR A 1 81 ? -16.141 -9.805 -21.812 1 86.62 81 THR A O 1
ATOM 661 N N . ASP A 1 82 ? -15.188 -11.172 -23.438 1 86.31 82 ASP A N 1
ATOM 662 C CA . ASP A 1 82 ? -15.93 -10.555 -24.531 1 86.31 82 ASP A CA 1
ATOM 663 C C . ASP A 1 82 ? -17.438 -10.719 -24.344 1 86.31 82 ASP A C 1
ATOM 665 O O . ASP A 1 82 ? -18.219 -9.867 -24.766 1 86.31 82 ASP A O 1
ATOM 669 N N . ASP A 1 83 ? -17.906 -11.664 -23.719 1 87.25 83 ASP A N 1
ATOM 670 C CA . ASP A 1 83 ? -19.328 -11.938 -23.531 1 87.25 83 ASP A CA 1
ATOM 671 C C . ASP A 1 83 ? -19.844 -11.242 -22.281 1 87.25 83 ASP A C 1
ATOM 673 O O . ASP A 1 83 ? -20.984 -11.469 -21.875 1 87.25 83 ASP A O 1
ATOM 677 N N . GLY A 1 84 ? -19.109 -10.453 -21.578 1 84.94 84 GLY A N 1
ATOM 678 C CA . GLY A 1 84 ? -19.547 -9.609 -20.469 1 84.94 84 GLY A CA 1
ATOM 679 C C . GLY A 1 84 ? -19.359 -10.25 -19.109 1 84.94 84 GLY A C 1
ATOM 680 O O . GLY A 1 84 ? -19.812 -9.719 -18.094 1 84.94 84 GLY A O 1
ATOM 681 N N . ARG A 1 85 ? -18.781 -11.453 -19.219 1 89.75 85 ARG A N 1
ATOM 682 C CA . ARG A 1 85 ? -18.562 -12.133 -17.938 1 89.75 85 ARG A CA 1
ATOM 683 C C . ARG A 1 85 ? -17.266 -11.664 -17.297 1 89.75 85 ARG A C 1
ATOM 685 O O . ARG A 1 85 ? -16.281 -11.367 -17.984 1 89.75 85 ARG A O 1
ATOM 692 N N . SER A 1 86 ? -17.281 -11.562 -15.891 1 93.88 86 SER A N 1
ATOM 693 C CA . SER A 1 86 ? -16.094 -11.195 -15.125 1 93.88 86 SER A CA 1
ATOM 694 C C . SER A 1 86 ? -15.367 -12.43 -14.617 1 93.88 86 SER A C 1
ATOM 696 O O . SER A 1 86 ? -15.992 -13.367 -14.125 1 93.88 86 SER A O 1
ATOM 698 N N . ILE A 1 87 ? -14.047 -12.414 -14.828 1 94.75 87 ILE A N 1
ATOM 699 C CA . ILE A 1 87 ? -13.203 -13.516 -14.375 1 94.75 87 ILE A CA 1
ATOM 700 C C . ILE A 1 87 ? -12.039 -12.969 -13.555 1 94.75 87 ILE A C 1
ATOM 702 O O . ILE A 1 87 ? -11.438 -11.961 -13.914 1 94.75 87 ILE A O 1
ATOM 706 N N . ALA A 1 88 ? -11.859 -13.641 -12.477 1 95.31 88 ALA A N 1
ATOM 707 C CA . ALA A 1 88 ? -10.656 -13.367 -11.695 1 95.31 88 ALA A CA 1
ATOM 708 C C . ALA A 1 88 ? -9.648 -14.508 -11.836 1 95.31 88 ALA A C 1
ATOM 710 O O . ALA A 1 88 ? -9.977 -15.672 -11.609 1 95.31 88 ALA A O 1
ATOM 711 N N . LYS A 1 89 ? -8.5 -14.219 -12.32 1 96.88 89 LYS A N 1
ATOM 712 C CA . LYS A 1 89 ? -7.379 -15.148 -12.305 1 96.88 89 LYS A CA 1
ATOM 713 C C . LYS A 1 89 ? -6.441 -14.859 -11.133 1 96.88 89 LYS A C 1
ATOM 715 O O . LYS A 1 89 ? -5.953 -13.734 -10.984 1 96.88 89 LYS A O 1
ATOM 720 N N . VAL A 1 90 ? -6.312 -15.852 -10.289 1 95.19 90 VAL A N 1
ATOM 721 C CA . VAL A 1 90 ? -5.422 -15.727 -9.141 1 95.19 90 VAL A CA 1
ATOM 722 C C . VAL A 1 90 ? -4.223 -16.656 -9.312 1 95.19 90 VAL A C 1
ATOM 724 O O . VAL A 1 90 ? -4.363 -17.781 -9.789 1 95.19 90 VAL A O 1
ATOM 727 N N . SER A 1 91 ? -3.057 -16.141 -9.023 1 97.38 91 SER A N 1
ATOM 728 C CA . SER A 1 91 ? -1.862 -16.969 -9.117 1 97.38 91 SER A CA 1
ATOM 729 C C . SER A 1 91 ? -0.815 -16.562 -8.094 1 97.38 91 SER A C 1
ATOM 731 O O . SER A 1 91 ? -0.937 -15.5 -7.473 1 97.38 91 SER A O 1
ATOM 733 N N . ASN A 1 92 ? 0.117 -17.438 -7.855 1 96.75 92 ASN A N 1
ATOM 734 C CA . ASN A 1 92 ? 1.271 -17.188 -6.996 1 96.75 92 ASN A CA 1
ATOM 735 C C . ASN A 1 92 ? 2.553 -17.75 -7.602 1 96.75 92 ASN A C 1
ATOM 737 O O . ASN A 1 92 ? 2.643 -18.953 -7.871 1 96.75 92 ASN A O 1
ATOM 741 N N . GLU A 1 93 ? 3.467 -16.891 -7.98 1 97.06 93 GLU A N 1
ATOM 742 C CA . GLU A 1 93 ? 4.816 -17.297 -8.367 1 97.06 93 GLU A CA 1
ATOM 743 C C . GLU A 1 93 ? 5.723 -17.406 -7.145 1 97.06 93 GLU A C 1
ATOM 745 O O . GLU A 1 93 ? 5.684 -16.562 -6.246 1 97.06 93 GLU A O 1
ATOM 750 N N . TYR A 1 94 ? 6.492 -18.547 -7.066 1 96.56 94 TYR A N 1
ATOM 751 C CA . TYR A 1 94 ? 7.266 -18.766 -5.852 1 96.56 94 TYR A CA 1
ATOM 752 C C . TYR A 1 94 ? 8.562 -19.516 -6.156 1 96.56 94 TYR A C 1
ATOM 754 O O . TYR A 1 94 ? 8.727 -20.062 -7.246 1 96.56 94 TYR A O 1
ATOM 762 N N . GLU A 1 95 ? 9.469 -19.391 -5.32 1 96.81 95 GLU A N 1
ATOM 763 C CA . GLU A 1 95 ? 10.672 -20.219 -5.234 1 96.81 95 GLU A CA 1
ATOM 764 C C . GLU A 1 95 ? 10.797 -20.859 -3.861 1 96.81 95 GLU A C 1
ATOM 766 O O . GLU A 1 95 ? 10.852 -20.172 -2.844 1 96.81 95 GLU A O 1
ATOM 771 N N . LYS A 1 96 ? 10.859 -22.188 -3.871 1 95.75 96 LYS A N 1
ATOM 772 C CA . LYS A 1 96 ? 10.953 -22.922 -2.615 1 95.75 96 LYS A CA 1
ATOM 773 C C . LYS A 1 96 ? 12.359 -22.828 -2.025 1 95.75 96 LYS A C 1
ATOM 775 O O . LYS A 1 96 ? 13.344 -22.703 -2.76 1 95.75 96 LYS A O 1
ATOM 780 N N . LEU A 1 97 ? 12.461 -22.922 -0.661 1 94.5 97 LEU A N 1
ATOM 781 C CA . LEU A 1 97 ? 13.766 -22.969 -0.013 1 94.5 97 LEU A CA 1
ATOM 782 C C . LEU A 1 97 ? 14.414 -24.328 -0.193 1 94.5 97 LEU A C 1
ATOM 784 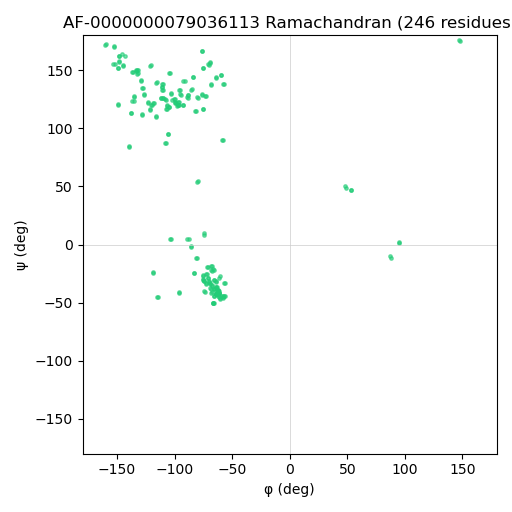O O . LEU A 1 97 ? 15.641 -24.453 -0.167 1 94.5 97 LEU A O 1
ATOM 788 N N . SER A 1 98 ? 13.523 -25.328 -0.289 1 93.75 98 SER A N 1
ATOM 789 C CA . SER A 1 98 ? 14 -26.688 -0.505 1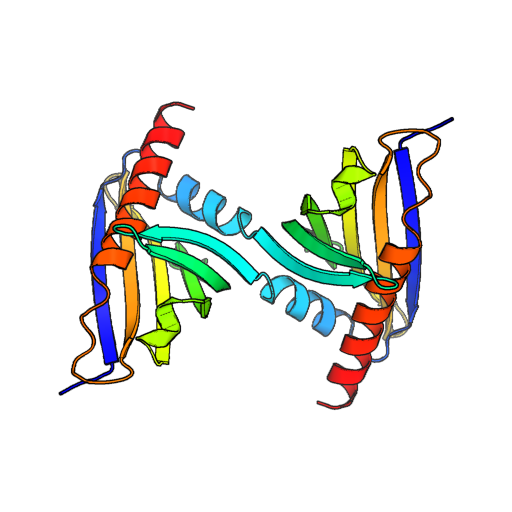 93.75 98 SER A CA 1
ATOM 790 C C . SER A 1 98 ? 12.945 -27.531 -1.226 1 93.75 98 SER A C 1
ATOM 792 O O . SER A 1 98 ? 11.797 -27.109 -1.354 1 93.75 98 SER A O 1
ATOM 794 N N . GLU A 1 99 ? 13.289 -28.688 -1.645 1 92.88 99 GLU A N 1
ATOM 795 C CA . GLU A 1 99 ? 12.398 -29.562 -2.404 1 92.88 99 GLU A CA 1
ATOM 796 C C . GLU A 1 99 ? 11.297 -30.125 -1.52 1 92.88 99 GLU A C 1
ATOM 798 O O . GLU A 1 99 ? 10.258 -30.578 -2.018 1 92.88 99 GLU A O 1
ATOM 803 N N . GLU A 1 100 ? 11.531 -30.094 -0.235 1 93.69 100 GLU A N 1
ATOM 804 C CA . GLU A 1 100 ? 10.57 -30.672 0.698 1 93.69 100 GLU A CA 1
ATOM 805 C C . GLU A 1 100 ? 9.406 -29.719 0.958 1 93.69 100 GLU A C 1
ATOM 807 O O . GLU A 1 100 ? 8.375 -30.125 1.493 1 93.69 100 GLU A O 1
ATOM 812 N N . VAL A 1 101 ? 9.625 -28.516 0.506 1 94.19 101 VAL A N 1
ATOM 813 C CA . VAL A 1 101 ? 8.586 -27.516 0.713 1 94.19 101 VAL A CA 1
ATOM 814 C C . VAL A 1 101 ? 7.445 -27.734 -0.275 1 94.19 101 VAL A C 1
ATOM 816 O O . VAL A 1 101 ? 7.68 -27.984 -1.461 1 94.19 101 VAL A O 1
ATOM 819 N N . ALA A 1 102 ? 6.207 -27.797 0.229 1 92.94 102 ALA A N 1
ATOM 820 C CA . ALA A 1 102 ? 5.02 -28.016 -0.593 1 92.94 102 ALA A CA 1
ATOM 821 C C . ALA A 1 102 ? 4.734 -26.812 -1.475 1 92.94 102 ALA A C 1
ATOM 823 O O . ALA A 1 102 ? 5.172 -25.688 -1.17 1 92.94 102 ALA A O 1
ATOM 824 N N . ASP A 1 103 ? 4.016 -27.062 -2.576 1 94.56 103 ASP A N 1
ATOM 825 C CA . ASP A 1 103 ? 3.459 -25.953 -3.346 1 94.56 103 ASP A CA 1
ATOM 826 C C . ASP A 1 103 ? 2.506 -25.109 -2.494 1 94.56 103 ASP A C 1
ATOM 828 O O . ASP A 1 103 ? 1.847 -25.641 -1.594 1 94.56 103 ASP A O 1
ATOM 832 N N . PRO A 1 104 ? 2.479 -23.781 -2.744 1 93.94 104 PRO A N 1
ATOM 833 C CA . PRO A 1 104 ? 1.695 -22.906 -1.871 1 93.94 104 PRO A CA 1
ATOM 834 C C . PRO A 1 104 ? 0.203 -22.938 -2.193 1 93.94 104 PRO A C 1
ATOM 836 O O . PRO A 1 104 ? -0.425 -21.875 -2.311 1 93.94 104 PRO A O 1
ATOM 839 N N . ASN A 1 105 ? -0.398 -24.172 -2.199 1 94.19 105 ASN A N 1
ATOM 840 C CA . ASN A 1 105 ? -1.808 -24.312 -2.551 1 94.19 105 ASN A CA 1
ATOM 841 C C . ASN A 1 105 ? -2.715 -23.703 -1.477 1 94.19 105 ASN A C 1
ATOM 843 O O . ASN A 1 105 ? -3.785 -23.188 -1.784 1 94.19 105 ASN A O 1
ATOM 847 N N . LYS A 1 106 ? -2.264 -23.828 -0.282 1 89.25 106 LYS A N 1
ATOM 848 C CA . LYS A 1 106 ? -3.094 -23.266 0.787 1 89.25 106 LYS A CA 1
ATOM 849 C C . LYS A 1 106 ? -3.229 -21.766 0.657 1 89.25 106 LYS A C 1
ATOM 851 O O . LYS A 1 106 ? -4.293 -21.203 0.933 1 89.25 106 LYS A O 1
ATOM 856 N N . TYR A 1 107 ? -2.166 -21.141 0.229 1 90.06 107 TYR A N 1
ATOM 857 C CA . TYR A 1 107 ? -2.217 -19.688 0.042 1 90.06 107 TYR A CA 1
ATOM 858 C C . TYR A 1 107 ? -3.047 -19.328 -1.184 1 90.06 107 TYR A C 1
ATOM 860 O O . TYR A 1 107 ? -3.732 -18.312 -1.196 1 90.06 107 TYR A O 1
ATOM 868 N N . LEU A 1 108 ? -2.979 -20.203 -2.201 1 92.5 108 LEU A N 1
ATOM 869 C CA . LEU A 1 108 ? -3.826 -19.984 -3.367 1 92.5 108 LEU A CA 1
ATOM 870 C C . LEU A 1 108 ? -5.301 -20.047 -2.986 1 92.5 108 LEU A C 1
ATOM 872 O O . LEU A 1 108 ? -6.102 -19.234 -3.457 1 92.5 108 LEU A O 1
ATOM 876 N N . ARG A 1 109 ? -5.633 -20.938 -2.125 1 89.62 109 ARG A N 1
ATOM 877 C CA . ARG A 1 109 ? -7.008 -21.047 -1.648 1 89.62 109 ARG A CA 1
ATOM 878 C C . ARG A 1 109 ? -7.422 -19.781 -0.888 1 89.62 109 ARG A C 1
ATOM 880 O O . ARG A 1 109 ? -8.547 -19.312 -1.041 1 89.62 109 ARG A O 1
ATOM 887 N N . LEU A 1 110 ? -6.504 -19.328 -0.069 1 86.81 110 LEU A N 1
ATOM 888 C CA . LEU A 1 110 ? -6.777 -18.078 0.637 1 86.81 110 LEU A CA 1
ATOM 889 C C . LEU A 1 110 ? -7.082 -16.953 -0.346 1 86.81 110 LEU A C 1
ATOM 891 O O . LEU A 1 110 ? -8.047 -16.203 -0.16 1 86.81 110 LEU A O 1
ATOM 895 N N . MET A 1 111 ? -6.285 -16.875 -1.39 1 88.69 111 MET A N 1
ATOM 896 C CA . MET A 1 111 ? -6.465 -15.836 -2.395 1 88.69 111 MET A CA 1
ATOM 897 C C . MET A 1 111 ? -7.816 -15.977 -3.09 1 88.69 111 MET A C 1
ATOM 899 O O . MET A 1 111 ? -8.516 -14.984 -3.295 1 88.69 111 MET A O 1
ATOM 903 N N . THR A 1 112 ? -8.172 -17.219 -3.416 1 91.62 112 THR A N 1
ATOM 904 C CA . THR A 1 112 ? -9.453 -17.453 -4.07 1 91.62 112 THR A CA 1
ATOM 905 C C . THR A 1 112 ? -10.609 -17.078 -3.156 1 91.62 112 THR A C 1
ATOM 907 O O . THR A 1 112 ? -11.594 -16.484 -3.607 1 91.62 112 THR A O 1
ATOM 910 N N . ASN A 1 113 ? -10.43 -17.344 -1.904 1 83.94 113 ASN A N 1
ATOM 911 C CA . ASN A 1 113 ? -11.469 -17 -0.941 1 83.94 113 ASN A CA 1
ATOM 912 C C . ASN A 1 113 ? -11.625 -15.5 -0.791 1 83.94 113 ASN A C 1
ATOM 914 O O . ASN A 1 113 ? -12.742 -15 -0.608 1 83.94 113 ASN A O 1
ATOM 918 N N . ILE A 1 114 ? -10.547 -14.75 -0.864 1 82.06 114 ILE A N 1
ATOM 919 C CA . ILE A 1 114 ? -10.594 -13.297 -0.804 1 82.06 114 ILE A CA 1
ATOM 920 C C . ILE A 1 114 ? -11.438 -12.758 -1.961 1 82.06 114 ILE A C 1
ATOM 922 O O . ILE A 1 114 ? -12.297 -11.898 -1.765 1 82.06 114 ILE A O 1
ATOM 926 N N . VAL A 1 115 ? -11.164 -13.305 -3.152 1 86.94 115 VAL A N 1
ATOM 927 C CA . VAL A 1 115 ? -11.891 -12.867 -4.34 1 86.94 115 VAL A CA 1
ATOM 928 C C . VAL A 1 115 ? -13.383 -13.164 -4.176 1 86.94 115 VAL A C 1
ATOM 930 O O . VAL A 1 115 ? -14.227 -12.32 -4.473 1 86.94 115 VAL A O 1
ATOM 933 N N . LYS A 1 116 ? -13.656 -14.336 -3.639 1 87.19 116 LYS A N 1
ATOM 934 C CA . LYS A 1 116 ? -15.047 -14.734 -3.455 1 87.19 116 LYS A CA 1
ATOM 935 C C . LYS A 1 116 ? -15.75 -13.844 -2.438 1 87.19 116 LYS A C 1
ATOM 937 O O . LYS A 1 116 ? -16.906 -13.469 -2.629 1 87.19 116 LYS A O 1
ATOM 942 N N . ASP A 1 117 ? -15.055 -13.602 -1.384 1 78.62 117 ASP A N 1
ATOM 943 C CA . ASP A 1 117 ? -15.625 -12.734 -0.358 1 78.62 117 ASP A CA 1
ATOM 944 C C . ASP A 1 117 ? -15.898 -11.336 -0.914 1 78.62 117 ASP A C 1
ATOM 946 O O . ASP A 1 117 ? -16.938 -10.734 -0.618 1 78.62 117 ASP A O 1
ATOM 950 N N . LEU A 1 118 ? -14.977 -10.812 -1.697 1 80.25 118 LEU A N 1
ATOM 951 C CA . LEU A 1 118 ? -15.148 -9.508 -2.32 1 80.25 118 LEU A CA 1
ATOM 952 C C . LEU A 1 118 ? -16.328 -9.516 -3.287 1 80.25 118 LEU A C 1
ATOM 954 O O . LEU A 1 118 ? -17.094 -8.555 -3.342 1 80.25 118 LEU A O 1
ATOM 958 N N . ASP A 1 119 ? -16.406 -10.609 -4.055 1 87 119 ASP A N 1
ATOM 959 C CA . ASP A 1 119 ? -17.516 -10.75 -4.988 1 87 119 ASP A CA 1
ATOM 960 C C . ASP A 1 119 ? -18.859 -10.688 -4.262 1 87 119 ASP A C 1
ATOM 962 O O . ASP A 1 119 ? -19.766 -9.977 -4.68 1 87 119 ASP A O 1
ATOM 966 N N . ALA A 1 120 ? -18.953 -11.422 -3.1 1 80.56 120 ALA A N 1
ATOM 967 C CA . ALA A 1 120 ? -20.156 -11.422 -2.285 1 80.56 120 ALA A CA 1
ATOM 968 C C . ALA A 1 120 ? -20.453 -10.016 -1.753 1 80.56 120 ALA A C 1
ATOM 970 O O . ALA A 1 120 ? -21.609 -9.594 -1.72 1 80.56 120 ALA A O 1
ATOM 971 N N . TYR A 1 121 ? -19.391 -9.344 -1.372 1 76.81 121 TYR A N 1
ATOM 972 C CA . TYR A 1 121 ? -19.5 -7.984 -0.857 1 76.81 121 TYR A CA 1
ATOM 973 C C . TYR A 1 121 ? -20.078 -7.047 -1.91 1 76.81 121 TYR A C 1
ATOM 975 O O . TYR A 1 121 ? -20.969 -6.246 -1.617 1 76.81 121 TYR A O 1
ATOM 983 N N . PHE A 1 122 ? -19.578 -7.156 -3.162 1 78.62 122 PHE A N 1
ATOM 984 C CA . PHE A 1 122 ? -19.984 -6.266 -4.246 1 78.62 122 PHE A CA 1
ATOM 985 C C . PHE A 1 122 ? -21.406 -6.551 -4.672 1 78.62 122 PHE A C 1
ATOM 987 O O . PHE A 1 122 ? -22.125 -5.648 -5.113 1 78.62 122 PHE A O 1
ATOM 994 N N . ILE A 1 123 ? -21.766 -7.762 -4.5 1 80.56 123 ILE A N 1
ATOM 995 C CA . ILE A 1 123 ? -23.125 -8.141 -4.871 1 80.56 123 ILE A CA 1
ATOM 996 C C . ILE A 1 123 ? -24.109 -7.605 -3.836 1 80.56 123 ILE A C 1
ATOM 998 O O . ILE A 1 123 ? -25.219 -7.227 -4.176 1 80.56 123 ILE A O 1
ATOM 1002 N N . LYS A 1 124 ? -23.719 -7.504 -2.605 1 68.31 124 LYS A N 1
ATOM 1003 C CA . LYS A 1 124 ? -24.609 -7.027 -1.544 1 68.31 124 LYS A CA 1
ATOM 1004 C C . LYS A 1 124 ? -24.641 -5.504 -1.507 1 68.31 124 LYS A C 1
ATOM 1006 O O . LYS A 1 124 ? -25.625 -4.914 -1.053 1 68.31 124 LYS A O 1
ATOM 1011 N N . ALA A 1 125 ? -23.734 -4.875 -1.928 1 55.97 125 ALA A N 1
ATOM 1012 C CA . ALA A 1 125 ? -23.672 -3.418 -1.868 1 55.97 125 ALA A CA 1
ATOM 1013 C C . ALA A 1 125 ? -24.406 -2.783 -3.043 1 55.97 125 ALA A C 1
ATOM 1015 O O . ALA A 1 125 ? -24.5 -3.375 -4.121 1 55.97 125 ALA A O 1
ATOM 1016 N N . MET B 1 1 ? 14.945 -31.281 -8.633 1 61.69 1 MET B N 1
ATOM 1017 C CA . MET B 1 1 ? 13.539 -30.891 -8.641 1 61.69 1 MET B CA 1
ATOM 1018 C C . MET B 1 1 ? 13.391 -29.375 -8.625 1 61.69 1 MET B C 1
ATOM 1020 O O . MET B 1 1 ? 14.305 -28.672 -8.203 1 61.69 1 MET B O 1
ATOM 1024 N N . VAL B 1 2 ? 12.5 -28.734 -9.484 1 80.62 2 VAL B N 1
ATOM 1025 C CA . VAL B 1 2 ? 12.523 -27.312 -9.781 1 80.62 2 VAL B CA 1
ATOM 1026 C C . VAL B 1 2 ? 11.953 -26.531 -8.594 1 80.62 2 VAL B C 1
ATOM 1028 O O . VAL B 1 2 ? 10.906 -26.906 -8.047 1 80.62 2 VAL B O 1
ATOM 1031 N N . LEU B 1 3 ? 12.75 -25.766 -8.039 1 92.56 3 LEU B N 1
ATOM 1032 C CA . LEU B 1 3 ? 12.406 -24.984 -6.855 1 92.56 3 LEU B CA 1
ATOM 1033 C C . LEU B 1 3 ? 11.461 -23.844 -7.215 1 92.56 3 LEU B C 1
ATOM 1035 O O . LEU B 1 3 ? 10.734 -23.328 -6.352 1 92.56 3 LEU B O 1
ATOM 1039 N N . GLN B 1 4 ? 11.508 -23.422 -8.414 1 93.88 4 GLN B N 1
ATOM 1040 C CA . GLN B 1 4 ? 10.617 -22.344 -8.844 1 93.88 4 GLN B CA 1
ATOM 1041 C C . GLN B 1 4 ? 9.312 -22.906 -9.414 1 93.88 4 GLN B C 1
ATOM 1043 O O . GLN B 1 4 ? 9.32 -23.938 -10.078 1 93.88 4 GLN B O 1
ATOM 1048 N N . GLY B 1 5 ? 8.188 -22.297 -9.148 1 95.25 5 GLY B N 1
ATOM 1049 C CA . GLY B 1 5 ? 6.914 -22.75 -9.688 1 95.25 5 GLY B CA 1
ATOM 1050 C C . GLY B 1 5 ? 5.848 -21.672 -9.664 1 95.25 5 GLY B C 1
ATOM 1051 O O . GLY B 1 5 ? 6.125 -20.516 -9.297 1 95.25 5 GLY B O 1
ATOM 1052 N N . LYS B 1 6 ? 4.773 -22.016 -10.297 1 95.75 6 LYS B N 1
ATOM 1053 C CA . LYS B 1 6 ? 3.59 -21.156 -10.328 1 95.75 6 LYS B CA 1
ATOM 1054 C C . LYS B 1 6 ? 2.32 -21.969 -10.086 1 95.75 6 LYS B C 1
ATOM 1056 O O . LYS B 1 6 ? 2.135 -23.031 -10.688 1 95.75 6 LYS B O 1
ATOM 1061 N N . VAL B 1 7 ? 1.565 -21.609 -9.117 1 95.94 7 VAL B N 1
ATOM 1062 C CA . VAL B 1 7 ? 0.228 -22.156 -8.93 1 95.94 7 VAL B CA 1
ATOM 1063 C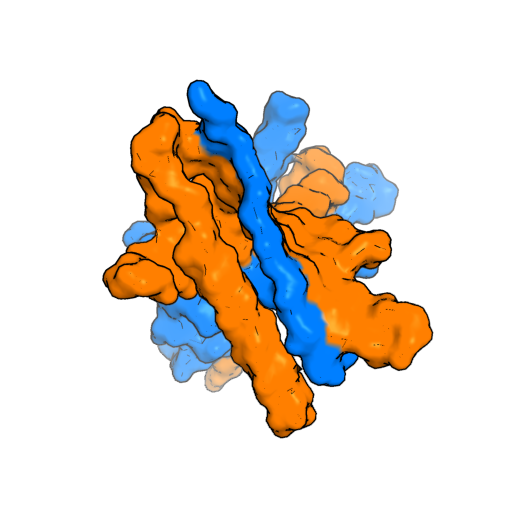 C . VAL B 1 7 ? -0.819 -21.141 -9.359 1 95.94 7 VAL B C 1
ATOM 1065 O O . VAL B 1 7 ? -0.583 -19.922 -9.273 1 95.94 7 VAL B O 1
ATOM 1068 N N . GLU B 1 8 ? -1.97 -21.562 -9.891 1 97.25 8 GLU B N 1
ATOM 1069 C CA . GLU B 1 8 ? -2.965 -20.625 -10.391 1 97.25 8 GLU B CA 1
ATOM 1070 C C . GLU B 1 8 ? -4.371 -21.219 -10.328 1 97.25 8 GLU B C 1
ATOM 1072 O O . GLU B 1 8 ? -4.531 -22.438 -10.211 1 97.25 8 GLU B O 1
ATOM 1077 N N . ALA B 1 9 ? -5.352 -20.422 -10.266 1 95.62 9 ALA B N 1
ATOM 1078 C CA . ALA B 1 9 ? -6.77 -20.766 -10.289 1 95.62 9 ALA B CA 1
ATOM 1079 C C . ALA B 1 9 ? -7.594 -19.656 -10.938 1 95.62 9 ALA B C 1
ATOM 1081 O O . ALA B 1 9 ? -7.145 -18.516 -11.023 1 95.62 9 ALA B O 1
ATOM 1082 N N . GLU B 1 10 ? -8.641 -20 -11.5 1 95.69 10 GLU B N 1
ATOM 1083 C CA . GLU B 1 10 ? -9.617 -19.062 -12.047 1 95.69 10 GLU B CA 1
ATOM 1084 C C . GLU B 1 10 ? -10.906 -19.062 -11.234 1 95.69 10 GLU B C 1
ATOM 1086 O O . GLU B 1 10 ? -11.391 -20.125 -10.836 1 95.69 10 GLU B O 1
ATOM 1091 N N . VAL B 1 11 ? -11.359 -17.891 -10.93 1 93.38 11 VAL B N 1
ATOM 1092 C CA . VAL B 1 11 ? -12.594 -17.734 -10.172 1 93.38 11 VAL B CA 1
ATOM 1093 C C . VAL B 1 11 ? -13.625 -16.969 -11.008 1 93.38 11 VAL B C 1
ATOM 1095 O O . VAL B 1 11 ? -13.352 -15.852 -11.469 1 93.38 11 VAL B O 1
ATOM 1098 N N . LYS B 1 12 ? -14.75 -17.609 -11.211 1 92.56 12 LYS B N 1
ATOM 1099 C CA . LYS B 1 12 ? -15.844 -16.859 -11.82 1 92.56 12 LYS B CA 1
ATOM 1100 C C . LYS B 1 12 ? -16.469 -15.875 -10.836 1 92.56 12 LYS B C 1
ATOM 1102 O O . LYS B 1 12 ? -16.781 -16.25 -9.703 1 92.56 12 LYS B O 1
ATOM 1107 N N . ILE B 1 13 ? -16.547 -14.656 -11.266 1 93.19 13 ILE B N 1
ATOM 1108 C CA . ILE B 1 13 ? -17.094 -13.633 -10.383 1 93.19 13 ILE B CA 1
ATOM 1109 C C . ILE B 1 13 ? -18.312 -12.992 -11.023 1 93.19 13 ILE B C 1
ATOM 1111 O O . ILE B 1 13 ? -18.469 -13.008 -12.25 1 93.19 13 ILE B O 1
ATOM 1115 N N . THR B 1 14 ? -19.188 -12.477 -10.242 1 91.69 14 THR B N 1
ATOM 1116 C CA . THR B 1 14 ? -20.469 -11.914 -10.688 1 91.69 14 THR B CA 1
ATOM 1117 C C . THR B 1 14 ? -20.359 -10.398 -10.859 1 91.69 14 THR B C 1
ATOM 1119 O O . THR B 1 14 ? -20.891 -9.844 -11.82 1 91.69 14 THR B O 1
ATOM 1122 N N . ALA B 1 15 ? -19.703 -9.742 -9.961 1 87.5 15 ALA B N 1
ATOM 1123 C CA . ALA B 1 15 ? -19.531 -8.297 -10.047 1 87.5 15 ALA B CA 1
ATOM 1124 C C . ALA B 1 15 ? -18.594 -7.922 -11.188 1 87.5 15 ALA B C 1
ATOM 1126 O O . ALA B 1 15 ? -17.781 -8.734 -11.625 1 87.5 15 ALA B O 1
ATOM 1127 N N . PRO B 1 16 ? -18.688 -6.738 -11.742 1 91.25 16 PRO B N 1
ATOM 1128 C CA . PRO B 1 16 ? -17.781 -6.297 -12.805 1 91.25 16 PRO B CA 1
ATOM 1129 C C . PRO B 1 16 ? -16.312 -6.355 -12.383 1 91.25 16 PRO B C 1
ATOM 1131 O O . PRO B 1 16 ? -15.961 -5.949 -11.273 1 91.25 16 PRO B O 1
ATOM 1134 N N . ALA B 1 17 ? -15.477 -6.816 -13.289 1 91.25 17 ALA B N 1
ATOM 1135 C CA . ALA B 1 17 ? -14.055 -7.016 -13.023 1 91.25 17 ALA B CA 1
ATOM 1136 C C . ALA B 1 17 ? -13.398 -5.719 -12.555 1 91.25 17 ALA B C 1
ATOM 1138 O O . ALA B 1 17 ? -12.539 -5.738 -11.672 1 91.25 17 ALA B O 1
ATOM 1139 N N . ASP B 1 18 ? -13.828 -4.609 -13.023 1 86.88 18 ASP B N 1
ATOM 1140 C CA . ASP B 1 18 ? -13.219 -3.32 -12.711 1 86.88 18 ASP B CA 1
ATOM 1141 C C . ASP B 1 18 ? -13.391 -2.975 -11.234 1 86.88 18 ASP B C 1
ATOM 1143 O O . ASP B 1 18 ? -12.555 -2.281 -10.656 1 86.88 18 ASP B O 1
ATOM 1147 N N . LYS B 1 19 ? -14.414 -3.412 -10.641 1 82.69 19 LYS B N 1
ATOM 1148 C CA . LYS B 1 19 ? -14.648 -3.127 -9.227 1 82.69 19 LYS B CA 1
ATOM 1149 C C . LYS B 1 19 ? -13.562 -3.752 -8.352 1 82.69 19 LYS B C 1
ATOM 1151 O O . LYS B 1 19 ? -13.094 -3.129 -7.398 1 82.69 19 LYS B O 1
ATOM 1156 N N . PHE B 1 20 ? -13.211 -4.969 -8.719 1 85.62 20 PHE B N 1
ATOM 1157 C CA . PHE B 1 20 ? -12.195 -5.684 -7.961 1 85.62 20 PHE B CA 1
ATOM 1158 C C . PHE B 1 20 ? -10.836 -4.996 -8.102 1 85.62 20 PHE B C 1
ATOM 1160 O O . PHE B 1 20 ? -10.172 -4.727 -7.102 1 85.62 20 PHE B O 1
ATOM 1167 N N . TYR B 1 21 ? -10.453 -4.727 -9.312 1 85.81 21 TYR B N 1
ATOM 1168 C CA . TYR B 1 21 ? -9.156 -4.105 -9.586 1 85.81 21 TYR B CA 1
ATOM 1169 C C . TYR B 1 21 ? -9.047 -2.762 -8.867 1 85.81 21 TYR B C 1
ATOM 1171 O O . TYR B 1 21 ? -8.031 -2.484 -8.219 1 85.81 21 TYR B O 1
ATOM 1179 N N . ASN B 1 22 ? -10.086 -1.998 -8.969 1 76.38 22 ASN B N 1
ATOM 1180 C CA . ASN B 1 22 ? -10.078 -0.667 -8.375 1 76.38 22 ASN B CA 1
ATOM 1181 C C . ASN B 1 22 ? -10.008 -0.735 -6.852 1 76.38 22 ASN B C 1
ATOM 1183 O O . ASN B 1 22 ? -9.328 0.075 -6.219 1 76.38 22 ASN B O 1
ATOM 1187 N N . LEU B 1 23 ? -10.688 -1.681 -6.297 1 74.06 23 LEU B N 1
ATOM 1188 C CA . LEU B 1 23 ? -10.68 -1.828 -4.848 1 74.06 23 LEU B CA 1
ATOM 1189 C C . LEU B 1 23 ? -9.289 -2.225 -4.355 1 74.06 23 LEU B C 1
ATOM 1191 O O . LEU B 1 23 ? -8.766 -1.622 -3.416 1 74.06 23 LEU B O 1
ATOM 1195 N N . LEU B 1 24 ? -8.703 -3.264 -4.957 1 74.62 24 LEU B N 1
ATOM 1196 C CA . LEU B 1 24 ? -7.438 -3.799 -4.461 1 74.62 24 LEU B CA 1
ATOM 1197 C C . LEU B 1 24 ? -6.297 -2.822 -4.723 1 74.62 24 LEU B C 1
ATOM 1199 O O . LEU B 1 24 ? -5.352 -2.74 -3.934 1 74.62 24 LEU B O 1
ATOM 1203 N N . LYS B 1 25 ? -6.461 -2.121 -5.812 1 70.56 25 LYS B N 1
ATOM 1204 C CA . LYS B 1 25 ? -5.434 -1.127 -6.109 1 70.56 25 LYS B CA 1
ATOM 1205 C C . LYS B 1 25 ? -5.469 0.02 -5.102 1 70.56 25 LYS B C 1
ATOM 1207 O O . LYS B 1 25 ? -4.434 0.599 -4.773 1 70.56 25 LYS B O 1
ATOM 1212 N N . SER B 1 26 ? -6.695 0.364 -4.742 1 60.56 26 SER B N 1
ATOM 1213 C CA . SER B 1 26 ? -6.867 1.476 -3.812 1 60.56 26 SER B CA 1
ATOM 1214 C C . SER B 1 26 ? -6.512 1.066 -2.387 1 60.56 26 SER B C 1
ATOM 1216 O O . SER B 1 26 ? -6.305 1.922 -1.523 1 60.56 26 SER B O 1
ATOM 1218 N N . GLN B 1 27 ? -6.699 -0.234 -2.227 1 55.72 27 GLN B N 1
ATOM 1219 C CA . GLN B 1 27 ? -6.477 -0.743 -0.877 1 55.72 27 GLN B CA 1
ATOM 1220 C C . GLN B 1 27 ? -4.988 -0.801 -0.549 1 55.72 27 GLN B C 1
ATOM 1222 O O . GLN B 1 27 ? -4.605 -1.229 0.541 1 55.72 27 GLN B O 1
ATOM 1227 N N . ALA B 1 28 ? -4.371 -0.267 -1.418 1 54.69 28 ALA B N 1
ATOM 1228 C CA . ALA B 1 28 ? -2.979 -0.364 -0.984 1 54.69 28 ALA B CA 1
ATOM 1229 C C . ALA B 1 28 ? -2.779 0.306 0.372 1 54.69 28 ALA B C 1
ATOM 1231 O O . ALA B 1 28 ? -3.264 1.417 0.6 1 54.69 28 ALA B O 1
ATOM 1232 N N . TYR B 1 29 ? -2.959 -0.515 1.392 1 57 29 TYR B N 1
ATOM 1233 C CA . TYR B 1 29 ? -2.617 -0.106 2.75 1 57 29 TYR B CA 1
ATOM 1234 C C . TYR B 1 29 ? -1.118 -0.222 2.992 1 57 29 TYR B C 1
ATOM 1236 O O . TYR B 1 29 ? -0.427 -0.975 2.303 1 57 29 TYR B O 1
ATOM 1244 N N . GLN B 1 30 ? -0.671 0.814 3.395 1 59.34 30 GLN B N 1
ATOM 1245 C CA . GLN B 1 30 ? 0.711 0.728 3.854 1 59.34 30 GLN B CA 1
ATOM 1246 C C . GLN B 1 30 ? 0.779 0.621 5.375 1 59.34 30 GLN B C 1
ATOM 1248 O O . GLN B 1 30 ? -0.02 1.238 6.082 1 59.34 30 GLN B O 1
ATOM 1253 N N . ILE B 1 31 ? 1.39 -0.4 5.855 1 53.78 31 ILE B N 1
ATOM 1254 C CA . ILE B 1 31 ? 1.669 -0.486 7.285 1 53.78 31 ILE B CA 1
ATOM 1255 C C . ILE B 1 31 ? 3.092 -0.009 7.562 1 53.78 31 ILE B C 1
ATOM 1257 O O . ILE B 1 31 ? 4.035 -0.429 6.887 1 53.78 31 ILE B O 1
ATOM 1261 N N . TRP B 1 32 ? 3.182 1.024 8.383 1 62.03 32 TRP B N 1
ATOM 1262 C CA . TRP B 1 32 ? 4.469 1.573 8.797 1 62.03 32 TRP B CA 1
ATOM 1263 C C . TRP B 1 32 ? 4.758 1.238 10.258 1 62.03 32 TRP B C 1
ATOM 1265 O O . TRP B 1 32 ? 3.869 1.332 11.109 1 62.03 32 TRP B O 1
ATOM 1275 N N . ASN B 1 33 ? 5.965 0.598 10.414 1 59.81 33 ASN B N 1
ATOM 1276 C CA . ASN B 1 33 ? 6.5 0.579 11.773 1 59.81 33 ASN B CA 1
ATOM 1277 C C . ASN B 1 33 ? 7.359 1.81 12.055 1 59.81 33 ASN B C 1
ATOM 1279 O O . ASN B 1 33 ? 8.156 2.221 11.211 1 59.81 33 ASN B O 1
ATOM 1283 N N . TYR B 1 34 ? 6.961 2.482 13.18 1 63.09 34 TYR B N 1
ATOM 1284 C CA . TYR B 1 34 ? 7.746 3.682 13.445 1 63.09 34 TYR B CA 1
ATOM 1285 C C . TYR B 1 34 ? 8.188 3.734 14.898 1 63.09 34 TYR B C 1
ATOM 1287 O O . TYR B 1 34 ? 7.637 3.023 15.75 1 63.09 34 TYR B O 1
ATOM 1295 N N . ALA B 1 35 ? 9.312 4.348 15.109 1 65 35 ALA B N 1
ATOM 1296 C CA . ALA B 1 35 ? 9.781 4.75 16.438 1 65 35 ALA B CA 1
ATOM 1297 C C . ALA B 1 35 ? 9.891 6.266 16.547 1 65 35 ALA B C 1
ATOM 1299 O O . ALA B 1 35 ? 10.578 6.902 15.742 1 65 35 ALA B O 1
ATOM 1300 N N . VAL B 1 36 ? 8.969 6.852 17.375 1 67.5 36 VAL B N 1
ATOM 1301 C CA . VAL B 1 36 ? 8.992 8.297 17.547 1 67.5 36 VAL B CA 1
ATOM 1302 C C . VAL B 1 36 ? 9.195 8.633 19.031 1 67.5 36 VAL B C 1
ATOM 1304 O O . VAL B 1 36 ? 8.367 8.289 19.875 1 67.5 36 VAL B O 1
ATOM 1307 N N . GLU B 1 37 ? 10.375 9.273 19.172 1 70.69 37 GLU B N 1
ATOM 1308 C CA . GLU B 1 37 ? 10.68 9.758 20.516 1 70.69 37 GLU B CA 1
ATOM 1309 C C . GLU B 1 37 ? 10.453 8.664 21.562 1 70.69 37 GLU B C 1
ATOM 1311 O O . GLU B 1 37 ? 9.781 8.891 22.562 1 70.69 37 GLU B O 1
ATOM 1316 N N . GLY B 1 38 ? 10.992 7.418 21.328 1 61.81 38 GLY B N 1
ATOM 1317 C CA . GLY B 1 38 ? 10.992 6.316 22.281 1 61.81 38 GLY B CA 1
ATOM 1318 C C . GLY B 1 38 ? 9.742 5.465 22.203 1 61.81 38 GLY B C 1
ATOM 1319 O O . GLY B 1 38 ? 9.648 4.43 22.875 1 61.81 38 GLY B O 1
ATOM 1320 N N . GLU B 1 39 ? 8.664 5.98 21.422 1 65.81 39 GLU B N 1
ATOM 1321 C CA . GLU B 1 39 ? 7.434 5.215 21.25 1 65.81 39 GLU B CA 1
ATOM 1322 C C . GLU B 1 39 ? 7.426 4.469 19.922 1 65.81 39 GLU B C 1
ATOM 1324 O O . GLU B 1 39 ? 7.734 5.047 18.875 1 65.81 39 GLU B O 1
ATOM 1329 N N . VAL B 1 40 ? 7.285 3.156 20.125 1 66.12 40 VAL B N 1
ATOM 1330 C CA . VAL B 1 40 ? 7.168 2.336 18.922 1 66.12 40 VAL B CA 1
ATOM 1331 C C . VAL B 1 40 ? 5.695 2.105 18.594 1 66.12 40 VAL B C 1
ATOM 1333 O O . VAL B 1 40 ? 4.871 1.93 19.484 1 66.12 40 VAL B O 1
ATOM 1336 N N . GLY B 1 41 ? 5.398 2.396 17.328 1 67.81 41 GLY B N 1
ATOM 1337 C CA . GLY B 1 41 ? 4.016 2.188 16.922 1 67.81 41 GLY B CA 1
ATOM 1338 C C . GLY B 1 41 ? 3.879 1.676 15.5 1 67.81 41 GLY B C 1
ATOM 1339 O O . GLY B 1 41 ? 4.875 1.547 14.789 1 67.81 41 GLY B O 1
ATOM 1340 N N . THR B 1 42 ? 2.701 1.174 15.344 1 72.62 42 THR B N 1
ATOM 1341 C CA . THR B 1 42 ? 2.316 0.765 13.992 1 72.62 42 THR B CA 1
ATOM 1342 C C . THR B 1 42 ? 1.251 1.698 13.43 1 72.62 42 THR B C 1
ATOM 1344 O O . THR B 1 42 ? 0.496 2.314 14.188 1 72.62 42 THR B O 1
ATOM 1347 N N . PHE B 1 43 ? 1.424 2.031 12.172 1 78.75 43 PHE B N 1
ATOM 1348 C CA . PHE B 1 43 ? 0.469 2.898 11.492 1 78.75 43 PHE B CA 1
ATOM 1349 C C . PHE B 1 43 ? 0.001 2.266 10.188 1 78.75 43 PHE B C 1
ATOM 1351 O O . PHE B 1 43 ? 0.813 1.974 9.305 1 78.75 43 PHE B O 1
ATOM 1358 N N . LYS B 1 44 ? -1.282 1.881 10.188 1 73.31 44 LYS B N 1
ATOM 1359 C CA . LYS B 1 44 ? -1.929 1.366 8.984 1 73.31 44 LYS B CA 1
ATOM 1360 C C . LYS B 1 44 ? -2.701 2.467 8.266 1 73.31 44 LYS B C 1
ATOM 1362 O O . LYS B 1 44 ? -3.498 3.178 8.875 1 73.31 44 LYS B O 1
ATOM 1367 N N . GLU B 1 45 ? -2.303 2.631 7.016 1 77.25 45 GLU B N 1
ATOM 1368 C CA . GLU B 1 45 ? -2.889 3.76 6.297 1 77.25 45 GLU B CA 1
ATOM 1369 C C . GLU B 1 45 ? -3.357 3.346 4.906 1 77.25 45 GLU B C 1
ATOM 1371 O O . GLU B 1 45 ? -2.84 2.387 4.328 1 77.25 45 GLU B O 1
ATOM 1376 N N . LYS B 1 46 ? -4.367 4.023 4.477 1 76.94 46 LYS B N 1
ATOM 1377 C CA . LYS B 1 46 ? -4.773 3.99 3.074 1 76.94 46 LYS B CA 1
ATOM 1378 C C . LYS B 1 46 ? -4.035 5.051 2.262 1 76.94 46 LYS B C 1
ATOM 1380 O O . LYS B 1 46 ? -3.975 6.215 2.662 1 76.94 46 LYS B O 1
ATOM 1385 N N . VAL B 1 47 ? -3.449 4.652 1.188 1 77.31 47 VAL B N 1
ATOM 1386 C CA . VAL B 1 47 ? -2.684 5.582 0.364 1 77.31 47 VAL B CA 1
ATOM 1387 C C . VAL B 1 47 ? -3.58 6.164 -0.727 1 77.31 47 VAL B C 1
ATOM 1389 O O . VAL B 1 47 ? -4.262 5.422 -1.438 1 77.31 47 VAL B O 1
ATOM 1392 N N . GLU B 1 48 ? -3.697 7.488 -0.693 1 79.94 48 GLU B N 1
ATOM 1393 C CA . GLU B 1 48 ? -4.34 8.242 -1.77 1 79.94 48 GLU B CA 1
ATOM 1394 C C . GLU B 1 48 ? -3.324 9.086 -2.531 1 79.94 48 GLU B C 1
ATOM 1396 O O . GLU B 1 48 ? -2.578 9.859 -1.929 1 79.94 48 GLU B O 1
ATOM 1401 N N . LEU B 1 49 ? -3.318 8.898 -3.859 1 79.88 49 LEU B N 1
ATOM 1402 C CA . LEU B 1 49 ? -2.34 9.609 -4.676 1 79.88 49 LEU B CA 1
ATOM 1403 C C . LEU B 1 49 ? -2.984 10.789 -5.391 1 79.88 49 LEU B C 1
ATOM 1405 O O . LEU B 1 49 ? -4.098 10.672 -5.906 1 79.88 49 LEU B O 1
ATOM 1409 N N . ASP B 1 50 ? -2.389 11.969 -5.305 1 85.12 50 ASP B N 1
ATOM 1410 C CA . ASP B 1 50 ? -2.729 13.164 -6.078 1 85.12 50 ASP B CA 1
ATOM 1411 C C . ASP B 1 50 ? -1.655 13.461 -7.121 1 85.12 50 ASP B C 1
ATOM 1413 O O . ASP B 1 50 ? -0.72 14.219 -6.859 1 85.12 50 ASP B O 1
ATOM 1417 N N . ASP B 1 51 ? -1.782 12.891 -8.25 1 79.81 51 ASP B N 1
ATOM 1418 C CA . ASP B 1 51 ? -0.772 12.969 -9.297 1 79.81 51 ASP B CA 1
ATOM 1419 C C . ASP B 1 51 ? -0.604 14.398 -9.797 1 79.81 51 ASP B C 1
ATOM 1421 O O . ASP B 1 51 ? 0.476 14.781 -10.25 1 79.81 51 ASP B O 1
ATOM 1425 N N . VAL B 1 52 ? -1.713 15.102 -9.75 1 83.5 52 VAL B N 1
ATOM 1426 C CA . VAL B 1 52 ? -1.678 16.469 -10.25 1 83.5 52 VAL B CA 1
ATOM 1427 C C . VAL B 1 52 ? -0.803 17.328 -9.344 1 83.5 52 VAL B C 1
ATOM 1429 O O . VAL B 1 52 ? 0.046 18.094 -9.82 1 83.5 52 VAL B O 1
ATOM 1432 N N . ASN B 1 53 ? -0.881 17.156 -8.031 1 89.19 53 ASN B N 1
ATOM 1433 C CA . ASN B 1 53 ? -0.144 17.984 -7.082 1 89.19 53 ASN B CA 1
ATOM 1434 C C . ASN B 1 53 ? 1.058 17.234 -6.504 1 89.19 53 ASN B C 1
ATOM 1436 O O . ASN B 1 53 ? 1.746 17.75 -5.621 1 89.19 53 ASN B O 1
ATOM 1440 N N . LYS B 1 54 ? 1.285 16.062 -7.004 1 88.56 54 LYS B N 1
ATOM 1441 C CA . LYS B 1 54 ? 2.395 15.227 -6.562 1 88.56 54 LYS B CA 1
ATOM 1442 C C . LYS B 1 54 ? 2.381 15.055 -5.047 1 88.56 54 LYS B C 1
ATOM 1444 O O . LYS B 1 54 ? 3.398 15.258 -4.383 1 88.56 54 LYS B O 1
ATOM 1449 N N . ALA B 1 55 ? 1.213 14.75 -4.605 1 90.5 55 ALA B N 1
ATOM 1450 C CA . ALA B 1 55 ? 1.028 14.547 -3.172 1 90.5 55 ALA B CA 1
ATOM 1451 C C . ALA B 1 55 ? 0.626 13.109 -2.869 1 90.5 55 ALA B C 1
ATOM 1453 O O . ALA B 1 55 ? -0.091 12.477 -3.65 1 90.5 55 ALA B O 1
ATOM 1454 N N . ILE B 1 56 ? 1.21 12.609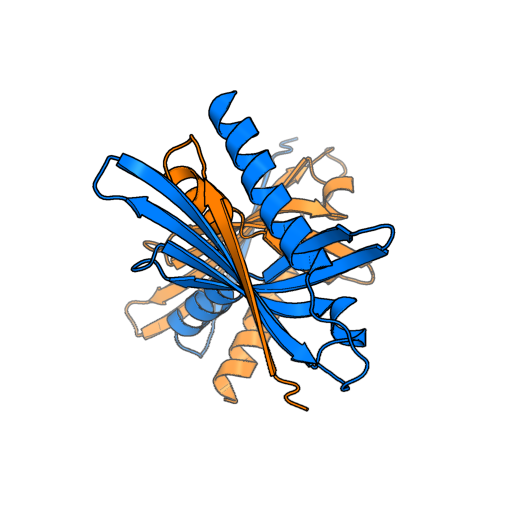 -1.811 1 86.88 56 ILE B N 1
ATOM 1455 C CA . ILE B 1 56 ? 0.822 11.328 -1.231 1 86.88 56 ILE B CA 1
ATOM 1456 C C . ILE B 1 56 ? 0.059 11.562 0.071 1 86.88 56 ILE B C 1
ATOM 1458 O O . ILE B 1 56 ? 0.592 12.156 1.014 1 86.88 56 ILE B O 1
ATOM 1462 N N . ILE B 1 57 ? -1.166 11.164 0.051 1 88.81 57 ILE B N 1
ATOM 1463 C CA . ILE B 1 57 ? -2.023 11.328 1.218 1 88.81 57 ILE B CA 1
ATOM 1464 C C . ILE B 1 57 ? -2.205 9.992 1.922 1 88.81 57 ILE B C 1
ATOM 1466 O O . ILE B 1 57 ? -2.684 9.023 1.32 1 88.81 57 ILE B O 1
ATOM 1470 N N . LEU B 1 58 ? -1.771 9.961 3.125 1 86.5 58 LEU B N 1
ATOM 1471 C CA . LEU B 1 58 ? -1.832 8.742 3.926 1 86.5 58 LEU B CA 1
ATOM 1472 C C . LEU B 1 58 ? -2.932 8.836 4.98 1 86.5 58 LEU B C 1
ATOM 1474 O O . LEU B 1 58 ? -2.707 9.367 6.07 1 86.5 58 LEU B O 1
ATOM 1478 N N . LYS B 1 59 ? -4.066 8.289 4.594 1 87.38 59 LYS B N 1
ATOM 1479 C CA . LYS B 1 59 ? -5.168 8.305 5.555 1 87.38 59 LYS B CA 1
ATOM 1480 C C . LYS B 1 59 ? -5.035 7.172 6.566 1 87.38 59 LYS B C 1
ATOM 1482 O O . LYS B 1 59 ? -5.184 6 6.215 1 87.38 59 LYS B O 1
ATOM 1487 N N . GLY B 1 60 ? -4.828 7.633 7.801 1 87.31 60 GLY B N 1
ATOM 1488 C CA . GLY B 1 60 ? -4.645 6.637 8.844 1 87.31 60 GLY B CA 1
ATOM 1489 C C . GLY B 1 60 ? -5.902 5.844 9.141 1 87.31 60 GLY B C 1
ATOM 1490 O O . GLY B 1 60 ? -7 6.406 9.195 1 87.31 60 GLY B O 1
ATOM 1491 N N . LEU B 1 61 ? -5.684 4.52 9.32 1 81.69 61 LEU B N 1
ATOM 1492 C CA . LEU B 1 61 ? -6.797 3.625 9.617 1 81.69 61 LEU B CA 1
ATOM 1493 C C . LEU B 1 61 ? -6.648 3.018 11.008 1 81.69 61 LEU B C 1
ATOM 1495 O O . LEU B 1 61 ? -7.629 2.914 11.75 1 81.69 61 LEU B O 1
ATOM 1499 N N . GLU B 1 62 ? -5.457 2.578 11.305 1 81 62 GLU B N 1
ATOM 1500 C CA . GLU B 1 62 ? -5.148 1.921 12.57 1 81 62 GLU B CA 1
ATOM 1501 C C . GLU B 1 62 ? -3.738 2.262 13.039 1 81 62 GLU B C 1
ATOM 1503 O O . GLU B 1 62 ? -2.877 2.615 12.234 1 81 62 GLU B O 1
ATOM 1508 N N . GLY B 1 63 ? -3.562 2.176 14.391 1 80.94 63 GLY B N 1
ATOM 1509 C CA . GLY B 1 63 ? -2.242 2.402 14.953 1 80.94 63 GLY B CA 1
ATOM 1510 C C . GLY B 1 63 ? -2.283 3.051 16.328 1 80.94 63 GLY B C 1
ATOM 1511 O O . GLY B 1 63 ? -3.342 3.496 16.781 1 80.94 63 GLY B O 1
ATOM 1512 N N . GLU B 1 64 ? -1.146 3.191 16.875 1 80.69 64 GLU B N 1
ATOM 1513 C CA . GLU B 1 64 ? -1.03 3.736 18.219 1 80.69 64 GLU B CA 1
ATOM 1514 C C . GLU B 1 64 ? -1.422 5.211 18.266 1 80.69 64 GLU B C 1
ATOM 1516 O O . GLU B 1 64 ? -1.867 5.715 19.297 1 80.69 64 GLU B O 1
ATOM 1521 N N . VAL B 1 65 ? -1.384 5.906 17.234 1 89.19 65 VAL B N 1
ATOM 1522 C CA . VAL B 1 65 ? -1.665 7.336 17.188 1 89.19 65 VAL B CA 1
ATOM 1523 C C . VAL B 1 65 ? -3.135 7.586 17.516 1 89.19 65 VAL B C 1
ATOM 1525 O O . VAL B 1 65 ? -3.494 8.664 18 1 89.19 65 VAL B O 1
ATOM 1528 N N . PHE B 1 66 ? -3.936 6.625 17.375 1 90.94 66 PHE B N 1
ATOM 1529 C CA . PHE B 1 66 ? -5.371 6.828 17.531 1 90.94 66 PHE B CA 1
ATOM 1530 C C . PHE B 1 66 ? -5.785 6.711 18.984 1 90.94 66 PHE B C 1
ATOM 1532 O O . PHE B 1 66 ? -6.961 6.875 19.328 1 90.94 66 PHE B O 1
ATOM 1539 N N . GLN B 1 67 ? -4.82 6.414 19.797 1 90.31 67 GLN B N 1
ATOM 1540 C CA . GLN B 1 67 ? -5.047 6.602 21.219 1 90.31 67 GLN B CA 1
ATOM 1541 C C . GLN B 1 67 ? -5.176 8.086 21.562 1 90.31 67 GLN B C 1
ATOM 1543 O O . GLN B 1 67 ? -5.73 8.438 22.609 1 90.31 67 GLN B O 1
ATOM 1548 N N . TYR B 1 68 ? -4.691 8.945 20.641 1 92.94 68 TYR B N 1
ATOM 1549 C CA . TYR B 1 68 ? -4.645 10.375 20.906 1 92.94 68 TYR B CA 1
ATOM 1550 C C . TYR B 1 68 ? -5.484 11.148 19.906 1 92.94 68 TYR B C 1
ATOM 1552 O O . TYR B 1 68 ? -5.98 12.234 20.203 1 92.94 68 TYR B O 1
ATOM 1560 N N . TYR B 1 69 ? -5.688 10.594 18.766 1 95.75 69 TYR B N 1
ATOM 1561 C CA . TYR B 1 69 ? -6.324 11.336 17.688 1 95.75 69 TYR B CA 1
ATOM 1562 C C . TYR B 1 69 ? -7.48 10.539 17.094 1 95.75 69 TYR B C 1
ATOM 1564 O O . TYR B 1 69 ? -7.379 9.32 16.906 1 95.75 69 TYR B O 1
ATOM 1572 N N . LYS B 1 70 ? -8.547 11.195 16.75 1 95.44 70 LYS B N 1
ATOM 1573 C CA . LYS B 1 70 ? -9.695 10.602 16.078 1 95.44 70 LYS B CA 1
ATOM 1574 C C . LYS B 1 70 ? -9.375 10.328 14.602 1 95.44 70 LYS B C 1
ATOM 1576 O O . LYS B 1 70 ? -9.797 9.312 14.047 1 95.44 70 LYS B O 1
ATOM 1581 N N . SER B 1 71 ? -8.695 11.258 14.07 1 95.06 71 SER B N 1
ATOM 1582 C CA . SER B 1 71 ? -8.234 11.133 12.688 1 95.06 71 SER B CA 1
ATOM 1583 C C . SER B 1 71 ? -6.785 11.602 12.547 1 95.06 71 SER B C 1
ATOM 1585 O O . SER B 1 71 ? -6.324 12.445 13.312 1 95.06 71 SER B O 1
ATOM 1587 N N . PHE B 1 72 ? -6.137 11.031 11.688 1 94.38 72 PHE B N 1
ATOM 1588 C CA . PHE B 1 72 ? -4.719 11.273 11.445 1 94.38 72 PHE B CA 1
ATOM 1589 C C . PHE B 1 72 ? -4.375 11.055 9.977 1 94.38 72 PHE B C 1
ATOM 1591 O O . PHE B 1 72 ? -4.535 9.953 9.453 1 94.38 72 PHE B O 1
ATOM 1598 N N . LYS B 1 73 ? -3.865 12.148 9.344 1 95.19 73 LYS B N 1
ATOM 1599 C CA . LYS B 1 73 ? -3.707 12.125 7.895 1 95.19 73 LYS B CA 1
ATOM 1600 C C . LYS B 1 73 ? -2.395 12.781 7.473 1 95.19 73 LYS B C 1
ATOM 1602 O O . LYS B 1 73 ? -2.375 13.961 7.098 1 95.19 73 LYS B O 1
ATOM 1607 N N . PRO B 1 74 ? -1.286 12.016 7.488 1 94 74 PRO B N 1
ATOM 1608 C CA . PRO B 1 74 ? -0.026 12.523 6.938 1 94 74 PRO B CA 1
ATOM 1609 C C . PRO B 1 74 ? -0.102 12.781 5.438 1 94 74 PRO B C 1
ATOM 1611 O O . PRO B 1 74 ? -0.759 12.031 4.707 1 94 74 PRO B O 1
ATOM 1614 N N . ILE B 1 75 ? 0.58 13.836 5 1 94.69 75 ILE B N 1
ATOM 1615 C CA . ILE B 1 75 ? 0.622 14.211 3.592 1 94.69 75 ILE B CA 1
ATOM 1616 C C . ILE B 1 75 ? 2.055 14.555 3.193 1 94.69 75 ILE B C 1
ATOM 1618 O O . ILE B 1 75 ? 2.725 15.336 3.877 1 94.69 75 ILE B O 1
ATOM 1622 N N . PHE B 1 76 ? 2.535 13.961 2.176 1 93.06 76 PHE B N 1
ATOM 1623 C CA . PHE B 1 76 ? 3.795 14.328 1.54 1 93.06 76 PHE B CA 1
ATOM 1624 C C . PHE B 1 76 ? 3.549 14.945 0.168 1 93.06 76 PHE B C 1
ATOM 1626 O O . PHE B 1 76 ? 2.805 14.383 -0.644 1 93.06 76 PHE B O 1
ATOM 1633 N N . GLN B 1 77 ? 4.047 16.047 -0.055 1 96.38 77 GLN B N 1
ATOM 1634 C CA . GLN B 1 77 ? 3.957 16.703 -1.36 1 96.38 77 GLN B CA 1
ATOM 1635 C C . GLN B 1 77 ? 5.336 17.109 -1.87 1 96.38 77 GLN B C 1
ATOM 1637 O O . GLN B 1 77 ? 6.109 17.75 -1.151 1 96.38 77 GLN B O 1
ATOM 1642 N N . PHE B 1 78 ? 5.625 16.734 -3.037 1 93.94 78 PHE B N 1
ATOM 1643 C CA . PHE B 1 78 ? 6.926 17.031 -3.623 1 93.94 78 PHE B CA 1
ATOM 1644 C C . PHE B 1 78 ? 6.77 17.875 -4.883 1 93.94 78 PHE B C 1
ATOM 1646 O O . PHE B 1 78 ? 6.113 17.453 -5.84 1 93.94 78 PHE B O 1
ATOM 1653 N N . THR B 1 79 ? 7.352 19 -4.832 1 92.94 79 THR B N 1
ATOM 1654 C CA . THR B 1 79 ? 7.191 19.906 -5.969 1 92.94 79 THR B CA 1
ATOM 1655 C C . THR B 1 79 ? 8.539 20.453 -6.414 1 92.94 79 THR B C 1
ATOM 1657 O O . THR B 1 79 ? 9.484 20.516 -5.621 1 92.94 79 THR B O 1
ATOM 1660 N N . GLN B 1 80 ? 8.586 20.656 -7.625 1 91.38 80 GLN B N 1
ATOM 1661 C CA . GLN B 1 80 ? 9.719 21.359 -8.203 1 91.38 80 GLN B CA 1
ATOM 1662 C C . GLN B 1 80 ? 9.367 22.812 -8.484 1 91.38 80 GLN B C 1
ATOM 1664 O O . GLN B 1 80 ? 8.344 23.109 -9.125 1 91.38 80 GLN B O 1
ATOM 1669 N N . THR B 1 81 ? 10.164 23.703 -7.938 1 86.81 81 THR B N 1
ATOM 1670 C CA . THR B 1 81 ? 9.914 25.125 -8.18 1 86.81 81 THR B CA 1
ATOM 1671 C C . THR B 1 81 ? 10.375 25.531 -9.578 1 86.81 81 THR B C 1
ATOM 1673 O O . THR B 1 81 ? 11.078 24.766 -10.25 1 86.81 81 THR B O 1
ATOM 1676 N N . ASP B 1 82 ? 9.906 26.734 -9.914 1 86.31 82 ASP B N 1
ATOM 1677 C CA . ASP B 1 82 ? 10.227 27.25 -11.242 1 86.31 82 ASP B CA 1
ATOM 1678 C C . ASP B 1 82 ? 11.734 27.406 -11.422 1 86.31 82 ASP B C 1
ATOM 1680 O O . ASP B 1 82 ? 12.25 27.281 -12.531 1 86.31 82 ASP B O 1
ATOM 1684 N N . ASP B 1 83 ? 12.469 27.625 -10.461 1 87.44 83 ASP B N 1
ATOM 1685 C CA . ASP B 1 83 ? 13.914 27.828 -10.531 1 87.44 83 ASP B CA 1
ATOM 1686 C C . ASP B 1 83 ? 14.664 26.5 -10.453 1 87.44 83 ASP B C 1
ATOM 1688 O O . ASP B 1 83 ? 15.891 26.484 -10.359 1 87.44 83 ASP B O 1
ATOM 1692 N N . GLY B 1 84 ? 14.039 25.375 -10.43 1 85.19 84 GLY B N 1
ATOM 1693 C CA . GLY B 1 84 ? 14.641 24.062 -10.539 1 85.19 84 GLY B CA 1
ATOM 1694 C C . GLY B 1 84 ? 14.922 23.422 -9.188 1 85.19 84 GLY B C 1
ATOM 1695 O O . GLY B 1 84 ? 15.555 22.359 -9.117 1 85.19 84 GLY B O 1
ATOM 1696 N N . ARG B 1 85 ? 14.523 24.203 -8.188 1 89.69 85 ARG B N 1
ATOM 1697 C CA . ARG B 1 85 ? 14.75 23.641 -6.859 1 89.69 85 ARG B CA 1
ATOM 1698 C C . ARG B 1 85 ? 13.625 22.703 -6.465 1 89.69 85 ARG B C 1
ATOM 1700 O O . ARG B 1 85 ? 12.469 22.906 -6.836 1 89.69 85 ARG B O 1
ATOM 1707 N N . SER B 1 86 ? 14.016 21.562 -5.703 1 94 86 SER B N 1
ATOM 1708 C CA . SER B 1 86 ? 13.039 20.609 -5.199 1 94 86 SER B CA 1
ATOM 1709 C C . SER B 1 86 ? 12.656 20.922 -3.756 1 94 86 SER B C 1
ATOM 1711 O O . SER B 1 86 ? 13.516 21.234 -2.932 1 94 86 SER B O 1
ATOM 1713 N N . ILE B 1 87 ? 11.344 20.906 -3.535 1 94.75 87 ILE B N 1
ATOM 1714 C CA . ILE B 1 87 ? 10.812 21.172 -2.199 1 94.75 87 ILE B CA 1
ATOM 1715 C C . ILE B 1 87 ? 9.859 20.047 -1.797 1 94.75 87 ILE B C 1
ATOM 1717 O O . ILE B 1 87 ? 9.047 19.594 -2.607 1 94.75 87 ILE B O 1
ATOM 1721 N N . ALA B 1 88 ? 10.07 19.641 -0.588 1 95.25 88 ALA B N 1
ATOM 1722 C CA . ALA B 1 88 ? 9.102 18.734 0.003 1 95.25 88 ALA B CA 1
ATOM 1723 C C . ALA B 1 88 ? 8.25 19.438 1.055 1 95.25 88 ALA B C 1
ATOM 1725 O O . ALA B 1 88 ? 8.781 20.062 1.976 1 95.25 88 ALA B O 1
ATOM 1726 N N . LYS B 1 89 ? 6.988 19.484 0.864 1 96.88 89 LYS B N 1
ATOM 1727 C CA . LYS B 1 89 ? 6.047 19.922 1.889 1 96.88 89 LYS B CA 1
ATOM 1728 C C . LYS B 1 89 ? 5.438 18.734 2.627 1 96.88 89 LYS B C 1
ATOM 1730 O O . LYS B 1 89 ? 4.859 17.844 2.004 1 96.88 89 LYS B O 1
ATOM 1735 N N . VAL B 1 90 ? 5.676 18.719 3.916 1 95.06 90 VAL B N 1
ATOM 1736 C CA . VAL B 1 90 ? 5.121 17.656 4.754 1 95.06 90 VAL B CA 1
ATOM 1737 C C . VAL B 1 90 ? 4.055 18.234 5.68 1 95.06 90 VAL B C 1
ATOM 1739 O O . VAL B 1 90 ? 4.211 19.344 6.207 1 95.06 90 VAL B O 1
ATOM 1742 N N . SER B 1 91 ? 2.961 17.547 5.793 1 97.31 91 SER B N 1
ATOM 1743 C CA . SER B 1 91 ? 1.908 18 6.695 1 97.31 91 SER B CA 1
ATOM 1744 C C . SER B 1 91 ? 1.136 16.828 7.281 1 97.31 91 SER B C 1
ATOM 1746 O O . SER B 1 91 ? 1.281 15.688 6.82 1 97.31 91 SER B O 1
ATOM 1748 N N . ASN B 1 92 ? 0.438 17.094 8.344 1 96.69 92 ASN B N 1
ATOM 1749 C CA . ASN B 1 92 ? -0.455 16.125 8.984 1 96.69 92 ASN B CA 1
ATOM 1750 C C . ASN B 1 92 ? -1.766 16.781 9.414 1 96.69 92 ASN B C 1
ATOM 1752 O O . ASN B 1 92 ? -1.763 17.734 10.188 1 96.69 92 ASN B O 1
ATOM 1756 N N . GLU B 1 93 ? -2.857 16.406 8.797 1 97 93 GLU B N 1
ATOM 1757 C CA . GLU B 1 93 ? -4.191 16.781 9.258 1 97 93 GLU B CA 1
ATOM 1758 C C . GLU B 1 93 ? -4.699 15.82 10.328 1 97 93 GLU B C 1
ATOM 1760 O O . GLU B 1 93 ? -4.523 14.609 10.219 1 97 93 GLU B O 1
ATOM 1765 N N . TYR B 1 94 ? -5.258 16.391 11.43 1 96.5 94 TYR B N 1
ATOM 1766 C CA . TYR B 1 94 ? -5.625 15.523 12.539 1 96.5 94 TYR B CA 1
ATOM 1767 C C . TYR B 1 94 ? -6.844 16.062 13.281 1 96.5 94 TYR B C 1
ATOM 1769 O O . TYR B 1 94 ? -7.227 17.219 13.094 1 96.5 94 TYR B O 1
ATOM 1777 N N . GLU B 1 95 ? -7.504 15.234 13.938 1 96.75 95 GLU B N 1
ATOM 1778 C CA . GLU B 1 95 ? -8.516 15.547 14.945 1 96.75 95 GLU B CA 1
ATOM 1779 C C . GLU B 1 95 ? -8.172 14.906 16.281 1 96.75 95 GLU B C 1
ATOM 1781 O O . GLU B 1 95 ? -8.039 13.688 16.391 1 96.75 95 GLU B O 1
ATOM 1786 N N . LYS B 1 96 ? -8.055 15.758 17.297 1 95.62 96 LYS B N 1
ATOM 1787 C CA . LYS B 1 96 ? -7.699 15.266 18.625 1 95.62 96 LYS B CA 1
ATOM 1788 C C . LYS B 1 96 ? -8.883 14.578 19.281 1 95.62 96 LYS B C 1
ATOM 1790 O O . LYS B 1 96 ? -10.039 14.922 19.031 1 95.62 96 LYS B O 1
ATOM 1795 N N . LEU B 1 97 ? -8.594 13.586 20.188 1 94.38 97 LEU B N 1
ATOM 1796 C CA . LEU B 1 97 ? -9.656 12.961 20.969 1 94.38 97 LEU B CA 1
ATOM 1797 C C . LEU B 1 97 ? -10.141 13.883 22.078 1 94.38 97 LEU B C 1
ATOM 1799 O O . LEU B 1 97 ? -11.281 13.781 22.531 1 94.38 97 LEU B O 1
ATOM 1803 N N . SER B 1 98 ? -9.188 14.703 22.531 1 93.62 98 SER B N 1
ATOM 1804 C CA . SER B 1 98 ? -9.5 15.688 23.562 1 93.62 98 SER B CA 1
ATOM 1805 C C . SER B 1 98 ? -8.594 16.906 23.484 1 93.62 98 SER B C 1
ATOM 1807 O O . SER B 1 98 ? -7.586 16.875 22.766 1 93.62 98 SER B O 1
ATOM 1809 N N . GLU B 1 99 ? -8.898 17.922 24.203 1 92.75 99 GLU B N 1
ATOM 1810 C CA . GLU B 1 99 ? -8.141 19.172 24.156 1 92.75 99 GLU B CA 1
ATOM 1811 C C . GLU B 1 99 ? -6.77 19.016 24.812 1 92.75 99 GLU B C 1
ATOM 1813 O O . GLU B 1 99 ? -5.859 19.797 24.547 1 92.75 99 GLU B O 1
ATOM 1818 N N . GLU B 1 100 ? -6.648 18 25.609 1 93.56 100 GLU B N 1
ATOM 1819 C CA . GLU B 1 100 ? -5.398 17.797 26.328 1 93.56 100 GLU B CA 1
ATOM 1820 C C . GLU B 1 100 ? -4.352 17.125 25.453 1 93.56 100 GLU B C 1
ATOM 1822 O O . GLU B 1 100 ? -3.162 17.125 25.781 1 93.56 100 GLU B O 1
ATOM 1827 N N . VAL B 1 101 ? -4.832 16.656 24.344 1 94.06 101 VAL B N 1
ATOM 1828 C CA . VAL B 1 101 ? -3.92 15.992 23.422 1 94.06 101 VAL B CA 1
ATOM 1829 C C . VAL B 1 101 ? -3.074 17.031 22.688 1 94.06 101 VAL B C 1
ATOM 1831 O O . VAL B 1 101 ? -3.592 18.047 22.234 1 94.06 101 VAL B O 1
ATOM 1834 N N . ALA B 1 102 ? -1.748 16.844 22.688 1 92.81 102 ALA B N 1
ATOM 1835 C CA . ALA B 1 102 ? -0.816 17.766 22.031 1 92.81 102 ALA B CA 1
ATOM 1836 C C . ALA B 1 102 ? -0.951 17.688 20.516 1 92.81 102 ALA B C 1
ATOM 1838 O O . ALA B 1 102 ? -1.43 16.688 19.984 1 92.81 102 ALA B O 1
ATOM 1839 N N . ASP B 1 103 ? -0.537 18.766 19.859 1 94.44 103 ASP B N 1
ATOM 1840 C CA . ASP B 1 103 ? -0.372 18.719 18.406 1 94.44 103 ASP B CA 1
ATOM 1841 C C . ASP B 1 103 ? 0.658 17.656 18.016 1 94.44 103 ASP B C 1
ATOM 1843 O O . ASP B 1 103 ? 1.605 17.406 18.766 1 94.44 103 ASP B O 1
ATOM 1847 N N . PRO B 1 104 ? 0.443 17 16.844 1 93.81 104 PRO B N 1
ATOM 1848 C CA . PRO B 1 104 ? 1.312 15.875 16.484 1 93.81 104 PRO B CA 1
ATOM 1849 C C . PRO B 1 104 ? 2.646 16.328 15.891 1 93.81 104 PRO B C 1
ATOM 1851 O O . PRO B 1 104 ? 3.07 15.828 14.852 1 93.81 104 PRO B O 1
ATOM 1854 N N . ASN B 1 105 ? 3.375 17.219 16.656 1 94.12 105 ASN B N 1
ATOM 1855 C CA . ASN B 1 105 ? 4.641 17.75 16.156 1 94.12 105 ASN B CA 1
ATOM 1856 C C . ASN B 1 105 ? 5.719 16.672 16.109 1 94.12 105 ASN B C 1
ATOM 1858 O O . ASN B 1 105 ? 6.586 16.703 15.227 1 94.12 105 ASN B O 1
ATOM 1862 N N . LYS B 1 106 ? 5.641 15.781 17.031 1 89.12 106 LYS B N 1
ATOM 1863 C CA . LYS B 1 106 ? 6.648 14.727 17.016 1 89.12 106 LYS B CA 1
ATOM 1864 C C . LYS B 1 106 ? 6.535 13.867 15.758 1 89.12 106 LYS B C 1
ATOM 1866 O O . LYS B 1 106 ? 7.547 13.43 15.203 1 89.12 106 LYS B O 1
ATOM 1871 N N . TYR B 1 107 ? 5.316 13.648 15.328 1 90.12 107 TYR B N 1
ATOM 1872 C CA . TYR B 1 107 ? 5.121 12.867 14.117 1 90.12 107 TYR B CA 1
ATOM 1873 C C . TYR B 1 107 ? 5.523 13.664 12.883 1 90.12 107 TYR B C 1
ATOM 1875 O O . TYR B 1 107 ? 6.035 13.102 11.906 1 90.12 107 TYR B O 1
ATOM 1883 N N . LEU B 1 108 ? 5.305 14.992 12.953 1 92.44 108 LEU B N 1
ATOM 1884 C CA . LEU B 1 108 ? 5.762 15.844 11.859 1 92.44 108 LEU B CA 1
ATOM 1885 C C . LEU B 1 108 ? 7.281 15.781 11.719 1 92.44 108 LEU B C 1
ATOM 1887 O O . LEU B 1 108 ? 7.809 15.719 10.609 1 92.44 108 LEU B O 1
ATOM 1891 N N . ARG B 1 109 ? 7.945 15.742 12.812 1 89.56 109 ARG B N 1
ATOM 1892 C CA . ARG B 1 109 ? 9.398 15.633 12.805 1 89.56 109 ARG B CA 1
ATOM 1893 C C . ARG B 1 109 ? 9.844 14.305 12.188 1 89.56 109 ARG B C 1
ATOM 1895 O O . ARG B 1 109 ? 10.812 14.258 11.43 1 89.56 109 ARG B O 1
ATOM 1902 N N . LEU B 1 110 ? 9.125 13.273 12.578 1 86.69 110 LEU B N 1
ATOM 1903 C CA . LEU B 1 110 ? 9.414 11.977 11.977 1 86.69 110 LEU B CA 1
ATOM 1904 C C . LEU B 1 110 ? 9.281 12.039 10.461 1 86.69 110 LEU B C 1
ATOM 1906 O O . LEU B 1 110 ? 10.148 11.539 9.734 1 86.69 110 LEU B O 1
ATOM 1910 N N . MET B 1 111 ? 8.227 12.672 10.016 1 88.69 111 MET B N 1
ATOM 1911 C CA . MET B 1 111 ? 7.984 12.781 8.578 1 88.69 111 MET B CA 1
ATOM 1912 C C . MET B 1 111 ? 9.102 13.57 7.898 1 88.69 111 MET B C 1
ATOM 1914 O O . MET B 1 111 ? 9.578 13.18 6.832 1 88.69 111 MET B O 1
ATOM 1918 N N . THR B 1 112 ? 9.516 14.656 8.539 1 91.56 112 THR B N 1
ATOM 1919 C CA . THR B 1 112 ? 10.586 15.477 7.977 1 91.56 112 THR B CA 1
ATOM 1920 C C . THR B 1 112 ? 11.891 14.68 7.906 1 91.56 112 THR B C 1
ATOM 1922 O O . THR B 1 112 ? 12.625 14.766 6.922 1 91.56 112 THR B O 1
ATOM 1925 N N . ASN B 1 113 ? 12.102 13.883 8.914 1 84 113 ASN B N 1
ATOM 1926 C CA . ASN B 1 113 ? 13.312 13.07 8.938 1 84 113 ASN B CA 1
ATOM 1927 C C . ASN B 1 113 ? 13.297 12.008 7.848 1 84 113 ASN B C 1
ATOM 1929 O O . ASN B 1 113 ? 14.336 11.688 7.273 1 84 113 ASN B O 1
ATOM 1933 N N . ILE B 1 114 ? 12.141 11.461 7.543 1 82.06 114 ILE B N 1
ATOM 1934 C CA . ILE B 1 114 ? 12.008 10.484 6.465 1 82.06 114 ILE B CA 1
ATOM 1935 C C . ILE B 1 114 ? 12.422 11.117 5.141 1 82.06 114 ILE B C 1
ATOM 1937 O O . ILE B 1 114 ? 13.172 10.523 4.367 1 82.06 114 ILE B O 1
ATOM 1941 N N . VAL B 1 115 ? 11.906 12.32 4.918 1 86.88 115 VAL B N 1
ATOM 1942 C CA . VAL B 1 115 ? 12.211 13.031 3.68 1 86.88 115 VAL B CA 1
ATOM 1943 C C . VAL B 1 115 ? 13.711 13.281 3.586 1 86.88 115 VAL B C 1
ATOM 1945 O O . VAL B 1 115 ? 14.32 13.07 2.537 1 86.88 115 VAL B O 1
ATOM 1948 N N . LYS B 1 116 ? 14.281 13.672 4.703 1 87 116 LYS B N 1
ATOM 1949 C CA . LYS B 1 116 ? 15.711 13.969 4.73 1 87 116 LYS B CA 1
ATOM 1950 C C . LYS B 1 116 ? 16.547 12.711 4.469 1 87 116 LYS B C 1
ATOM 1952 O O . LYS B 1 116 ? 17.547 12.758 3.752 1 87 116 LYS B O 1
ATOM 1957 N N . ASP B 1 117 ? 16.141 11.672 5.117 1 78.31 117 ASP B N 1
ATOM 1958 C CA . ASP B 1 117 ? 16.844 10.406 4.918 1 78.31 117 ASP B CA 1
ATOM 1959 C C . ASP B 1 117 ? 16.75 9.961 3.461 1 78.31 117 ASP B C 1
ATOM 1961 O O . ASP B 1 117 ? 17.75 9.477 2.898 1 78.31 117 ASP B O 1
ATOM 1965 N N . LEU B 1 118 ? 15.602 10.109 2.85 1 80.31 118 LEU B N 1
ATOM 1966 C CA . LEU B 1 118 ? 15.422 9.758 1.446 1 80.31 118 LEU B CA 1
ATOM 1967 C C . LEU B 1 118 ? 16.281 10.641 0.549 1 80.31 118 LEU B C 1
ATOM 1969 O O . LEU B 1 118 ? 16.875 10.156 -0.421 1 80.31 118 LEU B O 1
ATOM 1973 N N . ASP B 1 119 ? 16.297 11.93 0.89 1 86.69 119 ASP B N 1
ATOM 1974 C CA . ASP B 1 119 ? 17.109 12.859 0.127 1 86.69 119 ASP B CA 1
ATOM 1975 C C . ASP B 1 119 ? 18.578 12.438 0.147 1 86.69 119 ASP B C 1
ATOM 1977 O O . ASP B 1 119 ? 19.234 12.406 -0.896 1 86.69 119 ASP B O 1
ATOM 1981 N N . ALA B 1 120 ? 19.094 12.047 1.37 1 80.31 120 ALA B N 1
ATOM 1982 C CA . ALA B 1 120 ? 20.469 11.57 1.516 1 80.31 120 ALA B CA 1
ATOM 1983 C C . ALA B 1 120 ? 20.703 10.305 0.697 1 80.31 120 ALA B C 1
ATOM 1985 O O . ALA B 1 120 ? 21.75 10.148 0.075 1 80.31 120 ALA B O 1
ATOM 1986 N N . TYR B 1 121 ? 19.703 9.453 0.718 1 76.12 121 TYR B N 1
ATOM 1987 C CA . TYR B 1 121 ? 19.766 8.203 -0.028 1 76.12 121 TYR B CA 1
ATOM 1988 C C . TYR B 1 121 ? 19.891 8.461 -1.523 1 76.12 121 TYR B C 1
ATOM 1990 O O . TYR B 1 121 ? 20.703 7.828 -2.201 1 76.12 121 TYR B O 1
ATOM 1998 N N . PHE B 1 122 ? 19.094 9.422 -2.053 1 78.5 122 PHE B N 1
ATOM 1999 C CA . PHE B 1 122 ? 19.062 9.711 -3.48 1 78.5 122 PHE B CA 1
ATOM 2000 C C . PHE B 1 122 ? 20.344 10.398 -3.922 1 78.5 122 PHE B C 1
ATOM 2002 O O . PHE B 1 122 ? 20.781 10.242 -5.062 1 78.5 122 PHE B O 1
ATOM 2009 N N . ILE B 1 123 ? 20.891 11.086 -2.998 1 80.19 123 ILE B N 1
ATOM 2010 C CA . ILE B 1 123 ? 22.141 11.773 -3.311 1 80.19 123 ILE B CA 1
ATOM 2011 C C . ILE B 1 123 ? 23.281 10.766 -3.377 1 80.19 123 ILE B C 1
ATOM 2013 O O . ILE B 1 123 ? 24.203 10.906 -4.188 1 80.19 123 ILE B O 1
ATOM 2017 N N . LYS B 1 124 ? 23.234 9.727 -2.621 1 67.56 124 LYS B N 1
ATOM 2018 C CA . LYS B 1 124 ? 24.297 8.727 -2.594 1 67.56 124 LYS B CA 1
ATOM 2019 C C . LYS B 1 124 ? 24.125 7.715 -3.727 1 67.56 124 LYS B C 1
ATOM 2021 O O . LYS B 1 124 ? 25.094 7.102 -4.168 1 67.56 124 LYS B O 1
ATOM 2026 N N . ALA B 1 125 ? 23.062 7.527 -4.184 1 55.66 125 ALA B N 1
ATOM 2027 C CA . ALA B 1 125 ? 22.797 6.531 -5.219 1 55.66 125 ALA B CA 1
ATOM 2028 C C . ALA B 1 125 ? 23.094 7.09 -6.605 1 55.66 125 ALA B C 1
ATOM 2030 O O . ALA B 1 125 ? 22.969 8.297 -6.84 1 55.66 125 ALA B O 1
#

Nearest PDB structures (foldseek):
  7uql-assembly1_B  TM=7.976E-01  e=3.932E-08  Papaver somniferum
  7uql-assembly1_A  TM=8.446E-01  e=1.091E-06  Papaver somniferum
  7uqo-assembly1_A-2  TM=7.985E-01  e=1.219E-06  Papaver somniferum
  7uqn-assembly1_A-2  TM=7.828E-01  e=5.748E-06  Papaver somniferum
  6ka2-assembly1_A  TM=8.089E-01  e=6.575E-05  Papaver somniferum